Protein AF-0000000076605627 (afdb_homodimer)

pLDDT: mean 83.3, std 18.69, range [32.91, 98.44]

Radius of gyration: 25.14 Å; Cα contacts (8 Å, |Δi|>4): 913; chains: 2; bounding box: 64×60×87 Å

Sequence (378 aa):
MKLLKFFILIFIVVTGCGTDIETISIEREGVLSFRVEGQSETWRSRDMMFYPGQSVVVEFDDETLPSVLFRRYYLVFEGKSPDGMEFELSISLDVKDTDDLRHRYTSSYHPNRGGLHDVSLIVIEKGNPNRYYMAGLCESAREDAFFEIDRQKADEQIIAGGFRAELCFIHDTDSLFSIYDAEFKDIEYMKLLKFFILIFIVVTGCGTDIETISIEREGVLSFRVEGQSETWRSRDMMFYPGQSVVVEFDDETLPSVLFRRYYLVFEGKSPDGMEFELSISLDVKDTDDLRHRYTSSYHPNRGGLHDVSLIVIEKGNPNRYYMAGLCESAREDAFFEIDRQKADEQIIAGGFRAELCFIHDTDSLFSIYDAEFKDIEY

Secondary structure (DSSP, 8-state):
-HHHHHHHHHHHHHTT------------EEEEEEEETT--SPEEEEEEEEEEEEEEEEE-S-SS-SEEEEEEEEEEEEEE-TTS-EEEEEEEEEES-TT---SEEESS-BTTTEEEEEEEEEEEPTT-TT-EEEEEE-GGGGGG-EEEEEEEETTTTEEEEEEEEEEEESS-TT-EEEEEEEEEEEE--/-HHHHHHHHHHHHHTT------------EEEEEEEETT--SPEEEEEEEEEEEEEEEEE-S-SS-SEEEEEEEEEEEEEE-TTS-EEEEEEEEEES-TT---SEEESS-BTTTEEEEEEEEEEEPTT-TT-EEEEEE-GGGGGG-EEEEEEEETTTTEEEEEEEEEEEESS-TT-EEEEEEEEEEEE--

Foldseek 3Di:
DVVVVVVVVVVVVVVPPPVPPPPPDPFWFKKKWWDWPPDDDIWIFGHKDKDKDDKDWDADPDPVDGIAIWIKMKIWTWGADPVGWIKIKMWIWTARDPLDQAAKAACPADRHGTHTDWIKMWTADDPHRPDIWIKIADPVCRRVWIWGWHDADNVQRKTKTAIWGKIATPVHRVDIITIDPMIMTGDDD/DVVVVVVVVVVVVVVPPPVPPPPPDPQWFKKKWWDWPPDDDIWIFGHKDKDWDDKDWDADPDPVDGIAIWIKMKIWTWGADPVGWIKIKMWIWTARDPLDQAAKAAPDADRHGTHTDWIKMWTADDPHRVDIWIKIADPVCRRVWIWGWHDADNVPRKTKTAIWGKIATPVHRVDIITIDPMIMTGDDD

Organism: NCBI:txid889453

Structure (mmCIF, N/CA/C/O backbone):
data_AF-0000000076605627-model_v1
#
loop_
_entity.id
_entity.type
_entity.pdbx_description
1 polymer 'NigD-like protein'
#
loop_
_atom_site.group_PDB
_atom_site.id
_atom_site.type_symbol
_atom_site.label_atom_id
_atom_site.label_alt_id
_atom_site.label_comp_id
_atom_site.label_asym_id
_atom_site.label_entity_id
_atom_site.label_seq_id
_atom_site.pdbx_PDB_ins_code
_atom_site.Cartn_x
_atom_site.Cartn_y
_atom_site.Cartn_z
_atom_site.occupancy
_atom_site.B_iso_or_equiv
_atom_site.auth_seq_id
_atom_site.auth_comp_id
_atom_site.auth_asym_id
_atom_site.auth_atom_id
_atom_site.pdbx_PDB_model_num
ATOM 1 N N . MET A 1 1 ? -9.258 19.922 -64.562 1 46.47 1 MET A N 1
ATOM 2 C CA . MET A 1 1 ? -8.977 20.734 -63.375 1 46.47 1 MET A CA 1
ATOM 3 C C . MET A 1 1 ? -9.93 20.406 -62.25 1 46.47 1 MET A C 1
ATOM 5 O O . MET A 1 1 ? -9.664 20.75 -61.094 1 46.47 1 MET A O 1
ATOM 9 N N . LYS A 1 2 ? -11.156 19.781 -62.656 1 55.03 2 LYS A N 1
ATOM 10 C CA . LYS A 1 2 ? -12.172 19.453 -61.656 1 55.03 2 LYS A CA 1
ATOM 11 C C . LYS A 1 2 ? -11.844 18.141 -60.938 1 55.03 2 LYS A C 1
ATOM 13 O O . LYS A 1 2 ? -12.172 17.969 -59.781 1 55.03 2 LYS A O 1
ATOM 18 N N . LEU A 1 3 ? -11.25 17.234 -61.688 1 55.91 3 LEU A N 1
ATOM 19 C CA . LEU A 1 3 ? -10.93 15.945 -61.094 1 55.91 3 LEU A CA 1
ATOM 20 C C . LEU A 1 3 ? -9.82 16.094 -60.031 1 55.91 3 LEU A C 1
ATOM 22 O O . LEU A 1 3 ? -9.836 15.406 -59 1 55.91 3 LEU A O 1
ATOM 26 N N . LEU A 1 4 ? -8.938 17.062 -60.25 1 57.72 4 LEU A N 1
ATOM 27 C CA . LEU A 1 4 ? -7.793 17.266 -59.375 1 57.72 4 LEU A CA 1
ATOM 28 C C . LEU A 1 4 ? -8.234 17.844 -58.031 1 57.72 4 LEU A C 1
ATOM 30 O O . LEU A 1 4 ? -7.684 17.5 -56.969 1 57.72 4 LEU A O 1
ATOM 34 N N . LYS A 1 5 ? -9.3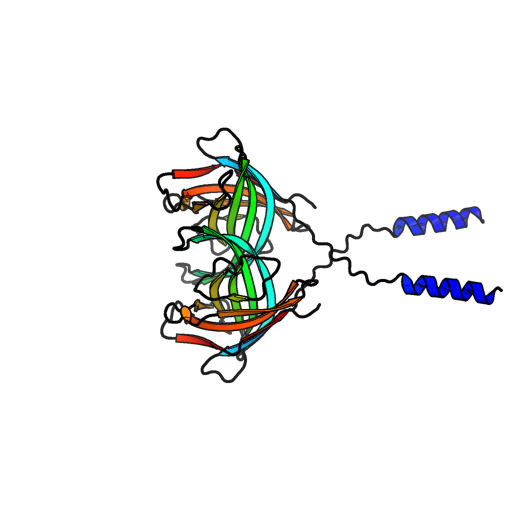36 18.516 -58 1 54.47 5 LYS A N 1
ATOM 35 C CA . LYS A 1 5 ? -9.805 19.125 -56.75 1 54.47 5 LYS A CA 1
ATOM 36 C C . LYS A 1 5 ? -10.484 18.094 -55.844 1 54.47 5 LYS A C 1
ATOM 38 O O . LYS A 1 5 ? -10.484 18.219 -54.625 1 54.47 5 LYS A O 1
ATOM 43 N N . PHE A 1 6 ? -11.016 17.047 -56.562 1 52.06 6 PHE A N 1
ATOM 44 C CA . PHE A 1 6 ? -11.648 16 -55.75 1 52.06 6 PHE A CA 1
ATOM 45 C C . PHE A 1 6 ? -10.602 15.125 -55.094 1 52.06 6 PHE A C 1
ATOM 47 O O . PHE A 1 6 ? -10.82 14.633 -53.969 1 52.06 6 PHE A O 1
ATOM 54 N N . PHE A 1 7 ? -9.383 15.047 -55.75 1 54.72 7 PHE A N 1
ATOM 55 C CA . PHE A 1 7 ? -8.352 14.211 -55.125 1 54.72 7 PHE A CA 1
ATOM 56 C C . PHE A 1 7 ? -7.75 14.891 -53.906 1 54.72 7 PHE A C 1
ATOM 58 O O . PHE A 1 7 ? -7.379 14.219 -52.938 1 54.72 7 PHE A O 1
ATOM 65 N N . ILE A 1 8 ? -7.766 16.203 -53.938 1 52.84 8 ILE A N 1
ATOM 66 C CA . ILE A 1 8 ? -7.199 16.938 -52.781 1 52.84 8 ILE A CA 1
ATOM 67 C C . ILE A 1 8 ? -8.141 16.828 -51.594 1 52.84 8 ILE A C 1
ATOM 69 O O . ILE A 1 8 ? -7.688 16.672 -50.438 1 52.84 8 ILE A O 1
ATOM 73 N N . LEU A 1 9 ? -9.453 16.609 -51.812 1 49.12 9 LEU A N 1
ATOM 74 C CA . LEU A 1 9 ? -10.406 16.547 -50.719 1 49.12 9 LEU A CA 1
ATOM 75 C C . LEU A 1 9 ? -10.375 15.172 -50.062 1 49.12 9 LEU A C 1
ATOM 77 O O . LEU A 1 9 ? -10.484 15.062 -48.844 1 49.12 9 LEU A O 1
ATOM 81 N N . ILE A 1 10 ? -10.102 14.07 -50.844 1 48.09 10 ILE A N 1
ATOM 82 C CA . ILE A 1 10 ? -10.016 12.734 -50.25 1 48.09 10 ILE A CA 1
ATOM 83 C C . ILE A 1 10 ? -8.75 12.625 -49.406 1 48.09 10 ILE A C 1
ATOM 85 O O . ILE A 1 10 ? -8.766 12 -48.344 1 48.09 10 ILE A O 1
ATOM 89 N N . PHE A 1 11 ? -7.664 13.367 -49.75 1 48.22 11 PHE A N 1
ATOM 90 C CA . PHE A 1 11 ? -6.43 13.281 -49 1 48.22 11 PHE A CA 1
ATOM 91 C C . PHE A 1 11 ? -6.582 13.992 -47.656 1 48.22 11 PHE A C 1
ATOM 93 O O . PHE A 1 11 ? -5.898 13.648 -46.688 1 48.22 11 PHE A O 1
ATOM 100 N N . ILE A 1 12 ? -7.445 14.969 -47.562 1 44.91 12 ILE A N 1
ATOM 101 C CA . ILE A 1 12 ? -7.559 15.656 -46.281 1 44.91 12 ILE A CA 1
ATOM 102 C C . ILE A 1 12 ? -8.328 14.789 -45.281 1 44.91 12 ILE A C 1
ATOM 104 O O . ILE A 1 12 ? -8.031 14.797 -44.094 1 44.91 12 ILE A O 1
ATOM 108 N N . VAL A 1 13 ? -9.266 13.859 -45.781 1 43.62 13 VAL A N 1
ATOM 109 C CA . VAL A 1 13 ? -10.078 13.117 -44.812 1 43.62 13 VAL A CA 1
ATOM 110 C C . VAL A 1 13 ? -9.234 12.039 -44.125 1 43.62 13 VAL A C 1
ATOM 112 O O . VAL A 1 13 ? -9.414 11.75 -42.938 1 43.62 13 VAL A O 1
ATOM 115 N N . VAL A 1 14 ? -8.25 11.445 -44.906 1 42.72 14 VAL A N 1
ATOM 116 C CA . VAL A 1 14 ? -7.555 10.297 -44.344 1 42.72 14 VAL A CA 1
ATOM 117 C C . VAL A 1 14 ? -6.547 10.766 -43.281 1 42.72 14 VAL A C 1
ATOM 119 O O . VAL A 1 14 ? -6.191 10.023 -42.375 1 42.72 14 VAL A O 1
ATOM 122 N N . THR A 1 15 ? -6.078 12.016 -43.406 1 41.56 15 THR A N 1
ATOM 123 C CA . THR A 1 15 ? -5.035 12.391 -42.438 1 41.56 15 THR A CA 1
ATOM 124 C C . THR A 1 15 ? -5.645 12.781 -41.094 1 41.56 15 THR A C 1
ATOM 126 O O . THR A 1 15 ? -4.918 13.031 -40.156 1 41.56 15 THR A O 1
ATOM 129 N N . GLY A 1 16 ? -7.023 12.906 -41.094 1 39.81 16 GLY A N 1
ATOM 130 C CA . GLY A 1 16 ? -7.52 13.492 -39.875 1 39.81 16 GLY A CA 1
ATOM 131 C C . GLY A 1 16 ? -7.777 12.461 -38.781 1 39.81 16 GLY A C 1
ATOM 132 O O . GLY A 1 16 ? -8.141 12.82 -37.656 1 39.81 16 GLY A O 1
ATOM 133 N N . CYS A 1 17 ? -8.039 11.219 -39.219 1 37.28 17 CYS A N 1
ATOM 134 C CA . CYS A 1 17 ? -8.344 10.336 -38.094 1 37.28 17 CYS A CA 1
ATOM 135 C C . CYS A 1 17 ? -7.07 9.867 -37.406 1 37.28 17 CYS A C 1
ATOM 137 O O . CYS A 1 17 ? -6.496 8.844 -37.781 1 37.28 17 CYS A O 1
ATOM 139 N N . GLY A 1 18 ? -6.133 10.789 -37.281 1 35.44 18 GLY A N 1
ATOM 140 C CA . GLY A 1 18 ? -5.141 10.375 -36.312 1 35.44 18 GLY A CA 1
ATOM 141 C C . GLY A 1 18 ? -5.754 9.812 -35.031 1 35.44 18 GLY A C 1
ATOM 142 O O . GLY A 1 18 ? -6.703 10.391 -34.5 1 35.44 18 GLY A O 1
ATOM 143 N N . THR A 1 19 ? -5.883 8.469 -34.969 1 39.12 19 THR A N 1
ATOM 144 C CA . THR A 1 19 ? -6.215 7.809 -33.719 1 39.12 19 THR A CA 1
ATOM 145 C C . THR A 1 19 ? -5.375 8.375 -32.562 1 39.12 19 THR A C 1
ATOM 147 O O . THR A 1 19 ? -4.297 7.859 -32.281 1 39.12 19 THR A O 1
ATOM 150 N N . ASP A 1 20 ? -5.254 9.734 -32.562 1 34.12 20 ASP A N 1
ATOM 151 C CA . ASP A 1 20 ? -4.645 10.188 -31.312 1 34.12 20 ASP A CA 1
ATOM 152 C C . ASP A 1 20 ? -5.418 9.664 -30.109 1 34.12 20 ASP A C 1
ATOM 154 O O . ASP A 1 20 ? -6.574 10.031 -29.891 1 34.12 20 ASP A O 1
ATOM 158 N N . ILE A 1 21 ? -5.168 8.477 -29.719 1 33.59 21 ILE A N 1
ATOM 159 C CA . ILE A 1 21 ? -5.562 8 -28.391 1 33.59 21 ILE A CA 1
ATOM 160 C C . ILE A 1 21 ? -5.172 9.031 -27.344 1 33.59 21 ILE A C 1
ATOM 162 O O . ILE A 1 21 ? -3.984 9.211 -27.047 1 33.59 21 ILE A O 1
ATOM 166 N N . GLU A 1 22 ? -5.941 10.141 -27.25 1 32.91 22 GLU A N 1
ATOM 167 C CA . GLU A 1 22 ? -5.793 11.062 -26.125 1 32.91 22 GLU A CA 1
ATOM 168 C C . GLU A 1 22 ? -5.953 10.344 -24.797 1 32.91 22 GLU A C 1
ATOM 170 O O . GLU A 1 22 ? -6.992 9.742 -24.531 1 32.91 22 GLU A O 1
ATOM 175 N N . THR A 1 23 ? -4.82 10.008 -24.141 1 34.47 23 THR A N 1
ATOM 176 C CA . THR A 1 23 ? -4.789 9.5 -22.766 1 34.47 23 THR A CA 1
ATOM 177 C C . THR A 1 23 ? -5.137 10.609 -21.781 1 34.47 23 THR A C 1
ATOM 179 O O . THR A 1 23 ? -4.43 11.617 -21.688 1 34.47 23 THR A O 1
ATOM 182 N N . ILE A 1 24 ? -6.422 10.906 -21.422 1 33.06 24 ILE A N 1
ATOM 183 C CA . ILE A 1 24 ? -6.805 11.844 -20.375 1 33.06 24 ILE A CA 1
ATOM 184 C C . ILE A 1 24 ? -6.5 11.25 -19 1 33.06 24 ILE A C 1
ATOM 186 O O . ILE A 1 24 ? -7.051 10.203 -18.641 1 33.06 24 ILE A O 1
ATOM 190 N N . SER A 1 25 ? -5.359 11.594 -18.453 1 38.44 25 SER A N 1
ATOM 191 C CA . SER A 1 25 ? -5.062 11.266 -17.062 1 38.44 25 SER A CA 1
ATOM 192 C C . SER A 1 25 ? -5.883 12.125 -16.109 1 38.44 25 SER A C 1
ATOM 194 O O . SER A 1 25 ? -5.941 13.344 -16.25 1 38.44 25 SER A O 1
ATOM 196 N N . ILE A 1 26 ? -6.977 11.625 -15.586 1 38.69 26 ILE A N 1
ATOM 197 C CA . ILE A 1 26 ? -7.73 12.328 -14.555 1 38.69 26 ILE A CA 1
ATOM 198 C C . ILE A 1 26 ? -6.883 12.445 -13.289 1 38.69 26 ILE A C 1
ATOM 200 O O . ILE A 1 26 ? -6.457 11.438 -12.719 1 38.69 26 ILE A O 1
ATOM 204 N N . GLU A 1 27 ? -6.355 13.68 -13.227 1 50.12 27 GLU A N 1
ATOM 205 C CA . GLU A 1 27 ? -5.68 13.969 -11.961 1 50.12 27 GLU A CA 1
ATOM 206 C C . GLU A 1 27 ? -6.68 14.375 -10.883 1 50.12 27 GLU A C 1
ATOM 208 O O . GLU A 1 27 ? -7.477 15.297 -11.078 1 50.12 27 GLU A O 1
ATOM 213 N N . ARG A 1 28 ? -6.977 13.477 -9.945 1 53.69 28 ARG A N 1
ATOM 214 C CA . ARG A 1 28 ? -7.746 13.82 -8.75 1 53.69 28 ARG A CA 1
ATOM 215 C C . ARG A 1 28 ? -7.062 14.93 -7.961 1 53.69 28 ARG A C 1
ATOM 217 O O . ARG A 1 28 ? -5.848 14.891 -7.75 1 53.69 28 ARG A O 1
ATOM 224 N N . GLU A 1 29 ? -7.836 16.078 -7.867 1 65.25 29 GLU A N 1
ATOM 225 C CA . GLU A 1 29 ? -7.352 17.109 -6.957 1 65.25 29 GLU A CA 1
ATOM 226 C C . GLU A 1 29 ? -8.078 17.047 -5.617 1 65.25 29 GLU A C 1
ATOM 228 O O . GLU A 1 29 ? -9.305 16.938 -5.57 1 65.25 29 GLU A O 1
ATOM 233 N N . GLY A 1 30 ? -7.355 16.609 -4.559 1 70.88 30 GLY A N 1
ATOM 234 C CA . GLY A 1 30 ? -7.891 16.578 -3.207 1 70.88 30 GLY A CA 1
ATOM 235 C C . GLY A 1 30 ? -7.242 17.594 -2.283 1 70.88 30 GLY A C 1
ATOM 236 O O . GLY A 1 30 ? -6.082 17.953 -2.473 1 70.88 30 GLY A O 1
ATOM 237 N N . VAL A 1 31 ? -8.203 18.156 -1.455 1 85 31 VAL A N 1
ATOM 238 C CA . VAL A 1 31 ? -7.684 19.078 -0.45 1 85 31 VAL A CA 1
ATOM 239 C C . VAL A 1 31 ? -7.809 18.453 0.938 1 85 31 VAL A C 1
ATOM 241 O O . VAL A 1 31 ? -8.781 17.75 1.225 1 85 31 VAL A O 1
ATOM 244 N N . LEU A 1 32 ? -6.828 18.609 1.659 1 94.94 32 LEU A N 1
ATOM 245 C CA . LEU A 1 32 ? -6.789 18.234 3.068 1 94.94 32 LEU A CA 1
ATOM 246 C C . LEU A 1 32 ? -6.391 19.422 3.934 1 94.94 32 LEU A C 1
ATOM 248 O O . LEU A 1 32 ? -5.477 20.172 3.58 1 94.94 32 LEU A O 1
ATOM 252 N N . SER A 1 33 ? -7.137 19.656 5.004 1 95.44 33 SER A N 1
ATOM 253 C CA . SER A 1 33 ? -6.727 20.578 6.055 1 95.44 33 SER A CA 1
ATOM 254 C C . SER A 1 33 ? -6.809 19.922 7.43 1 95.44 33 SER A C 1
ATOM 256 O O . SER A 1 33 ? -7.754 19.188 7.715 1 95.44 33 SER A O 1
ATOM 258 N N . PHE A 1 34 ? -5.789 20.266 8.203 1 97.38 34 PHE A N 1
ATOM 259 C CA . PHE A 1 34 ? -5.848 19.75 9.57 1 97.38 34 PHE A CA 1
ATOM 260 C C . PHE A 1 34 ? -5.055 20.641 10.516 1 97.38 34 PHE A C 1
ATOM 262 O O . PHE A 1 34 ? -4.246 21.469 10.078 1 97.38 34 PHE A O 1
ATOM 269 N N . ARG A 1 35 ? -5.348 20.484 11.781 1 96.75 35 ARG A N 1
ATOM 270 C CA . ARG A 1 35 ? -4.633 21.172 12.852 1 96.75 35 ARG A CA 1
ATOM 271 C C . ARG A 1 35 ? -3.75 20.203 13.633 1 96.75 35 ARG A C 1
ATOM 273 O O . ARG A 1 35 ? -4.012 19 13.664 1 96.75 35 ARG A O 1
ATOM 280 N N . VAL A 1 36 ? -2.719 20.766 14.172 1 96.56 36 VAL A N 1
ATOM 281 C CA . VAL A 1 36 ? -1.797 20.016 15.023 1 96.56 36 VAL A CA 1
ATOM 282 C C . VAL A 1 36 ? -1.778 20.625 16.422 1 96.56 36 VAL A C 1
ATOM 284 O O . VAL A 1 36 ? -1.708 21.844 16.578 1 96.56 36 VAL A O 1
ATOM 287 N N . GLU A 1 37 ? -1.833 19.766 17.375 1 95 37 GLU A N 1
ATOM 288 C CA . GLU A 1 37 ? -1.836 20.25 18.75 1 95 37 GLU A CA 1
ATOM 289 C C . GLU A 1 37 ? -0.588 21.078 19.047 1 95 37 GLU A C 1
ATOM 291 O O . GLU A 1 37 ? 0.526 20.672 18.719 1 95 37 GLU A O 1
ATOM 296 N N . GLY A 1 38 ? -0.816 22.188 19.688 1 91.5 38 GLY A N 1
ATOM 297 C CA . GLY A 1 38 ? 0.294 23.062 20.047 1 91.5 38 GLY A CA 1
ATOM 298 C C . GLY A 1 38 ? 0.674 24.031 18.938 1 91.5 38 GLY A C 1
ATOM 299 O O . GLY A 1 38 ? 1.571 24.859 19.125 1 91.5 38 GLY A O 1
ATOM 300 N N . GLN A 1 39 ? -0.007 23.906 17.812 1 91.81 39 GLN A N 1
ATOM 301 C CA . GLN A 1 39 ? 0.273 24.812 16.703 1 91.81 39 GLN A CA 1
ATOM 302 C C . GLN A 1 39 ? -0.953 25.641 16.359 1 91.81 39 GLN A C 1
ATOM 304 O O . GLN A 1 39 ? -2.082 25.156 16.406 1 91.81 39 GLN A O 1
ATOM 309 N N . SER A 1 40 ? -0.717 26.844 15.945 1 90.38 40 SER A N 1
ATOM 310 C CA . SER A 1 40 ? -1.822 27.75 15.68 1 90.38 40 SER A CA 1
ATOM 311 C C . SER A 1 40 ? -2.221 27.734 14.203 1 90.38 40 SER A C 1
ATOM 313 O O . SER A 1 40 ? -3.355 28.062 13.859 1 90.38 40 SER A O 1
ATOM 315 N N . GLU A 1 41 ? -1.346 27.344 13.391 1 92.44 41 GLU A N 1
ATOM 316 C CA . GLU A 1 41 ? -1.615 27.406 11.953 1 92.44 41 GLU A CA 1
ATOM 317 C C . GLU A 1 41 ? -2.074 26.047 11.422 1 92.44 41 GLU A C 1
ATOM 319 O O . GLU A 1 41 ? -1.779 25.016 12.023 1 92.44 41 GLU A O 1
ATOM 324 N N . THR A 1 42 ? -2.736 26.156 10.336 1 94.56 42 THR A N 1
ATOM 325 C CA . THR A 1 42 ? -3.348 24.969 9.727 1 94.56 42 THR A CA 1
ATOM 326 C C . THR A 1 42 ? -2.424 24.375 8.672 1 94.56 42 THR A C 1
ATOM 328 O O . THR A 1 42 ? -1.826 25.094 7.871 1 94.56 42 THR A O 1
ATOM 331 N N . TRP A 1 43 ? -2.342 23.078 8.734 1 96.25 43 TRP A N 1
ATOM 332 C CA . TRP A 1 43 ? -1.654 22.328 7.688 1 96.25 43 TRP A CA 1
ATOM 333 C C . TRP A 1 43 ? -2.588 22.047 6.512 1 96.25 43 TRP A C 1
ATOM 335 O O . TRP A 1 43 ? -3.789 21.844 6.703 1 96.25 43 TRP A O 1
ATOM 345 N N . ARG A 1 44 ? -1.944 22.062 5.281 1 93.44 44 ARG A N 1
ATOM 346 C CA . ARG A 1 44 ? -2.791 21.906 4.105 1 93.44 44 ARG A CA 1
ATOM 347 C C . ARG A 1 44 ? -2.094 21.062 3.041 1 93.44 44 ARG A C 1
ATOM 349 O O . ARG A 1 44 ? -0.873 21.141 2.887 1 93.44 44 ARG A O 1
ATOM 356 N N . SER A 1 45 ? -2.926 20.281 2.414 1 92.81 45 SER A N 1
ATOM 357 C CA . SER A 1 45 ? -2.531 19.594 1.192 1 92.81 45 SER A CA 1
ATOM 358 C C . SER A 1 45 ? -3.463 19.938 0.035 1 92.81 45 SER A C 1
ATOM 360 O O . SER A 1 45 ? -4.66 20.141 0.238 1 92.81 45 SER A O 1
ATOM 362 N N . ARG A 1 46 ? -2.859 19.984 -1.191 1 82.75 46 ARG A N 1
ATOM 363 C CA . ARG A 1 46 ? -3.693 20.25 -2.359 1 82.75 46 ARG A CA 1
ATOM 364 C C . ARG A 1 46 ? -3.67 19.078 -3.328 1 82.75 46 ARG A C 1
ATOM 366 O O . ARG A 1 46 ? -4.105 19.203 -4.477 1 82.75 46 ARG A O 1
ATOM 373 N N . ASP A 1 47 ? -3.125 18.094 -2.918 1 83.88 47 ASP A N 1
ATOM 374 C CA . ASP A 1 47 ? -3.068 16.891 -3.736 1 83.88 47 ASP A CA 1
ATOM 375 C C . ASP A 1 47 ? -3.414 15.648 -2.91 1 83.88 47 ASP A C 1
ATOM 377 O O . ASP A 1 47 ? -3.061 15.562 -1.732 1 83.88 47 ASP A O 1
ATOM 381 N N . MET A 1 48 ? -4.172 14.805 -3.553 1 86.94 48 MET A N 1
ATOM 382 C CA . MET A 1 48 ? -4.543 13.547 -2.928 1 86.94 48 MET A CA 1
ATOM 383 C C . MET A 1 48 ? -4.508 12.406 -3.939 1 86.94 48 MET A C 1
ATOM 385 O O . MET A 1 48 ? -5.027 12.539 -5.051 1 86.94 48 MET A O 1
ATOM 389 N N . MET A 1 49 ? -3.873 11.406 -3.527 1 84.81 49 MET A N 1
ATOM 390 C CA . MET A 1 49 ? -3.963 10.141 -4.254 1 84.81 49 MET A CA 1
ATOM 391 C C . MET A 1 49 ? -4.773 9.117 -3.469 1 84.81 49 MET A C 1
ATOM 393 O O . MET A 1 49 ? -4.602 8.984 -2.256 1 84.81 49 MET A O 1
ATOM 397 N N . PHE A 1 50 ? -5.711 8.508 -4.141 1 85.94 50 PHE A N 1
ATOM 398 C CA . PHE A 1 50 ? -6.539 7.457 -3.559 1 85.94 50 PHE A CA 1
ATOM 399 C C . PHE A 1 50 ? -6.562 6.223 -4.453 1 85.94 50 PHE A C 1
ATOM 401 O O . PHE A 1 50 ? -7.086 6.27 -5.57 1 85.94 50 PHE A O 1
ATOM 408 N N . TYR A 1 51 ? -6.055 5.105 -3.963 1 83.12 51 TYR A N 1
ATOM 409 C CA . TYR A 1 51 ? -5.941 3.947 -4.84 1 83.12 51 TYR A CA 1
ATOM 410 C C . TYR A 1 51 ? -6.066 2.65 -4.047 1 83.12 51 TYR A C 1
ATOM 412 O O . TYR A 1 51 ? -5.703 2.598 -2.871 1 83.12 51 TYR A O 1
ATOM 420 N N . PRO A 1 52 ? -6.574 1.673 -4.715 1 87.38 52 PRO A N 1
ATOM 421 C CA . PRO A 1 52 ? -6.641 0.352 -4.086 1 87.38 52 PRO A CA 1
ATOM 422 C C . PRO A 1 52 ? -5.281 -0.347 -4.039 1 87.38 52 PRO A C 1
ATOM 424 O O . PRO A 1 52 ? -4.422 -0.09 -4.887 1 87.38 52 PRO A O 1
ATOM 427 N N . GLY A 1 53 ? -5.148 -1.192 -3.037 1 89 53 GLY A N 1
ATOM 428 C CA . GLY A 1 53 ? -3.982 -2.047 -2.887 1 89 53 GLY A CA 1
ATOM 429 C C . GLY A 1 53 ? -4.328 -3.521 -2.811 1 89 53 GLY A C 1
ATOM 430 O O . GLY A 1 53 ? -5.234 -3.988 -3.504 1 89 53 GLY A O 1
ATOM 431 N N . GLN A 1 54 ? -3.584 -4.148 -2.059 1 91.44 54 GLN A N 1
ATOM 432 C CA . GLN A 1 54 ? -3.719 -5.598 -1.925 1 91.44 54 GLN A CA 1
ATOM 433 C C . GLN A 1 54 ? -4.91 -5.961 -1.046 1 91.44 54 GLN A C 1
ATOM 435 O O . GLN A 1 54 ? -5.402 -5.125 -0.279 1 91.44 54 GLN A O 1
ATOM 440 N N . SER A 1 55 ? -5.305 -7.156 -1.199 1 94.25 55 SER A N 1
ATOM 441 C CA . SER A 1 55 ? -6.262 -7.703 -0.242 1 94.25 55 SER A CA 1
ATOM 442 C C . SER A 1 55 ? -5.586 -8.023 1.09 1 94.25 55 SER A C 1
ATOM 444 O O . SER A 1 55 ? -4.379 -8.25 1.141 1 94.25 55 SER A O 1
ATOM 446 N N . VAL A 1 56 ? -6.371 -7.984 2.068 1 95.88 56 VAL A N 1
ATOM 447 C CA . VAL A 1 56 ? -5.914 -8.305 3.418 1 95.88 56 VAL A CA 1
ATOM 448 C C . VAL A 1 56 ? -6.941 -9.203 4.109 1 95.88 56 VAL A C 1
ATOM 450 O O . VAL A 1 56 ? -8.148 -8.977 3.996 1 95.88 56 VAL A O 1
ATOM 453 N N . VAL A 1 57 ? -6.434 -10.188 4.777 1 95.31 57 VAL A N 1
ATOM 454 C CA . VAL A 1 57 ? -7.293 -11.062 5.574 1 95.31 57 VAL A CA 1
ATOM 455 C C . VAL A 1 57 ? -7.156 -10.711 7.055 1 95.31 57 VAL A C 1
ATOM 457 O O . VAL A 1 57 ? -6.047 -10.648 7.582 1 95.31 57 VAL A O 1
ATOM 460 N N . VAL A 1 58 ? -8.242 -10.469 7.652 1 94.5 58 VAL A N 1
ATOM 461 C CA . VAL A 1 58 ? -8.266 -10.227 9.094 1 94.5 58 VAL A CA 1
ATOM 462 C C . VAL A 1 58 ? -9.07 -11.328 9.789 1 94.5 58 VAL A C 1
ATOM 464 O O . VAL A 1 58 ? -10.148 -11.695 9.336 1 94.5 58 VAL A O 1
ATOM 467 N N . GLU A 1 59 ? -8.461 -11.797 10.828 1 90.25 59 GLU A N 1
ATOM 468 C CA . GLU A 1 59 ? -9.125 -12.836 11.617 1 90.25 59 GLU A CA 1
ATOM 469 C C . GLU A 1 59 ? -9.883 -12.234 12.797 1 90.25 59 GLU A C 1
ATOM 471 O O . GLU A 1 59 ? -9.406 -11.297 13.438 1 90.25 59 GLU A O 1
ATOM 476 N N . PHE A 1 60 ? -11.016 -12.82 12.977 1 89.81 60 PHE A N 1
ATOM 477 C CA . PHE A 1 60 ? -11.875 -12.367 14.062 1 89.81 60 PHE A CA 1
ATOM 478 C C . PHE A 1 60 ? -12.164 -13.508 15.031 1 89.81 60 PHE A C 1
ATOM 480 O O . PHE A 1 60 ? -12.016 -14.68 14.68 1 89.81 60 PHE A O 1
ATOM 487 N N . ASP A 1 61 ? -12.406 -13.164 16.312 1 81.56 61 ASP A N 1
ATOM 488 C CA . ASP A 1 61 ? -12.781 -14.156 17.328 1 81.56 61 ASP A CA 1
ATOM 489 C C . ASP A 1 61 ? -14.227 -14.609 17.141 1 81.56 61 ASP A C 1
ATOM 491 O O . ASP A 1 61 ? -15.078 -14.359 18 1 81.56 61 ASP A O 1
ATOM 495 N N . ASP A 1 62 ? -14.664 -14.719 16 1 68.62 62 ASP A N 1
ATOM 496 C CA . ASP A 1 62 ? -16.016 -15.148 15.688 1 68.62 62 ASP A CA 1
ATOM 497 C C . ASP A 1 62 ? -16.031 -16.531 15.047 1 68.62 62 ASP A C 1
ATOM 499 O O . ASP A 1 62 ? -15.336 -16.766 14.055 1 68.62 62 ASP A O 1
ATOM 503 N N . GLU A 1 63 ? -16.641 -17.406 15.766 1 67.81 63 GLU A N 1
ATOM 504 C CA . GLU A 1 63 ? -16.688 -18.781 15.281 1 67.81 63 GLU A CA 1
ATOM 505 C C . GLU A 1 63 ? -17.297 -18.859 13.891 1 67.81 63 GLU A C 1
ATOM 507 O O . GLU A 1 63 ? -16.953 -19.734 13.094 1 67.81 63 GLU A O 1
ATOM 512 N N . THR A 1 64 ? -18.203 -17.938 13.594 1 68.75 64 THR A N 1
ATOM 513 C CA . THR A 1 64 ? -18.938 -18.016 12.328 1 68.75 64 THR A CA 1
ATOM 514 C C . THR A 1 64 ? -18.141 -17.344 11.211 1 68.75 64 THR A C 1
ATOM 516 O O . THR A 1 64 ? -18.281 -17.719 10.047 1 68.75 64 THR A O 1
ATOM 519 N N . LEU A 1 65 ? -17.453 -16.328 11.523 1 64.25 65 LEU A N 1
ATOM 520 C CA . LEU A 1 65 ? -16.641 -15.648 10.516 1 64.25 65 LEU A CA 1
ATOM 521 C C . LEU A 1 65 ? -15.188 -15.555 10.969 1 64.25 65 LEU A C 1
ATOM 523 O O . LEU A 1 65 ? -14.703 -14.461 11.289 1 64.25 65 LEU A O 1
ATOM 527 N N . PRO A 1 66 ? -14.508 -16.609 10.859 1 81.06 66 PRO A N 1
ATOM 528 C CA . PRO A 1 66 ? -13.18 -16.625 11.469 1 81.06 66 PRO A CA 1
ATOM 529 C C . PRO A 1 66 ? -12.172 -15.75 10.711 1 81.06 66 PRO A C 1
ATOM 531 O O . PRO A 1 66 ? -11.25 -15.195 11.312 1 81.06 66 PRO A O 1
ATOM 534 N N . SER A 1 67 ? -12.438 -15.523 9.375 1 89.56 67 SER A N 1
ATOM 535 C CA . SER A 1 67 ? -11.539 -14.68 8.594 1 89.56 67 SER A CA 1
ATOM 536 C C . SER A 1 67 ? -12.305 -13.914 7.52 1 89.56 67 SER A C 1
ATOM 538 O O . SER A 1 67 ? -13.219 -14.453 6.898 1 89.56 67 SER A O 1
ATOM 540 N N . VAL A 1 68 ? -12.07 -12.633 7.414 1 93.69 68 VAL A N 1
ATOM 541 C CA . VAL A 1 68 ? -12.727 -11.781 6.426 1 93.69 68 VAL A CA 1
ATOM 542 C C . VAL A 1 68 ? -11.688 -11.141 5.512 1 93.69 68 VAL A C 1
ATOM 544 O O . VAL A 1 68 ? -10.633 -10.695 5.977 1 93.69 68 VAL A O 1
ATOM 547 N N . LEU A 1 69 ? -12.008 -11.188 4.219 1 95.75 69 LEU A N 1
ATOM 548 C CA . LEU A 1 69 ? -11.172 -10.547 3.205 1 95.75 69 LEU A CA 1
ATOM 549 C C . LEU A 1 69 ? -11.562 -9.086 3.021 1 95.75 69 LEU A C 1
ATOM 551 O O . LEU A 1 69 ? -12.734 -8.773 2.812 1 95.75 69 LEU A O 1
ATOM 555 N N . PHE A 1 70 ? -10.609 -8.203 3.121 1 96.44 70 PHE A N 1
ATOM 556 C CA . PHE A 1 70 ? -10.75 -6.777 2.859 1 96.44 70 PHE A CA 1
ATOM 557 C C . PHE A 1 70 ? -9.844 -6.344 1.714 1 96.44 70 PHE A C 1
ATOM 559 O O . PHE A 1 70 ? -8.922 -7.066 1.337 1 96.44 70 PHE A O 1
ATOM 566 N N . ARG A 1 71 ? -10.18 -5.18 1.135 1 96.12 71 ARG A N 1
ATOM 567 C CA . ARG A 1 71 ? -9.281 -4.504 0.203 1 96.12 71 ARG A CA 1
ATOM 568 C C . ARG A 1 71 ? -8.625 -3.293 0.855 1 96.12 71 ARG A C 1
ATOM 570 O O . ARG A 1 71 ? -9.312 -2.416 1.381 1 96.12 71 ARG A O 1
ATOM 577 N N . ARG A 1 72 ? -7.336 -3.297 0.819 1 95.5 72 ARG A N 1
ATOM 578 C CA . ARG A 1 72 ? -6.641 -2.135 1.367 1 95.5 72 ARG A CA 1
ATOM 579 C C . ARG A 1 72 ? -6.676 -0.966 0.389 1 95.5 72 ARG A C 1
ATOM 581 O O . ARG A 1 72 ? -6.434 -1.143 -0.807 1 95.5 72 ARG A O 1
ATOM 588 N N . TYR A 1 73 ? -6.988 0.19 0.858 1 94.31 73 TYR A N 1
ATOM 589 C CA . TYR A 1 73 ? -6.898 1.448 0.126 1 94.31 73 TYR A CA 1
ATOM 590 C C . TYR A 1 73 ? -5.863 2.373 0.758 1 94.31 73 TYR A C 1
ATOM 592 O O . TYR A 1 73 ? -5.699 2.389 1.979 1 94.31 73 TYR A O 1
ATOM 600 N N . TYR A 1 74 ? -5.277 3.115 -0.076 1 91.75 74 TYR A N 1
ATOM 601 C CA . TYR A 1 74 ? -4.289 4.094 0.355 1 91.75 74 TYR A CA 1
ATOM 602 C C . TYR A 1 74 ? -4.719 5.508 -0.022 1 91.75 74 TYR A C 1
ATOM 604 O O . TYR A 1 74 ? -5.09 5.766 -1.17 1 91.75 74 TYR A O 1
ATOM 612 N N . LEU A 1 75 ? -4.645 6.336 0.934 1 93.44 75 LEU A N 1
ATOM 613 C CA . LEU A 1 75 ? -4.801 7.773 0.735 1 93.44 75 LEU A CA 1
ATOM 614 C C . LEU A 1 75 ? -3.504 8.508 1.061 1 93.44 75 LEU A C 1
ATOM 616 O O . LEU A 1 75 ? -2.984 8.398 2.174 1 93.44 75 LEU A O 1
ATOM 620 N N . VAL A 1 76 ? -3.043 9.227 0.07 1 93.38 76 VAL A N 1
ATOM 621 C CA . VAL A 1 76 ? -1.787 9.945 0.247 1 93.38 76 VAL A CA 1
ATOM 622 C C . VAL A 1 76 ? -1.998 11.43 -0.038 1 93.38 76 VAL A C 1
ATOM 624 O O . VAL A 1 76 ? -2.482 11.797 -1.11 1 93.38 76 VAL A O 1
ATOM 627 N N . PHE A 1 77 ? -1.611 12.203 0.932 1 94.06 77 PHE A N 1
ATOM 628 C CA . PHE A 1 77 ? -1.685 13.656 0.816 1 94.06 77 PHE A CA 1
ATOM 629 C C . PHE A 1 77 ? -0.289 14.266 0.798 1 94.06 77 PHE A C 1
ATOM 631 O O . PHE A 1 77 ? 0.535 13.969 1.666 1 94.06 77 PHE A O 1
ATOM 638 N N . GLU A 1 78 ? -0.102 15.102 -0.155 1 93.06 78 GLU A N 1
ATOM 639 C CA . GLU A 1 78 ? 1.146 15.852 -0.233 1 93.06 78 GLU A CA 1
ATOM 640 C C . GLU A 1 78 ? 0.893 17.359 -0.104 1 93.06 78 GLU A C 1
ATOM 642 O O . GLU A 1 78 ? 0.023 17.906 -0.783 1 93.06 78 GLU A O 1
ATOM 647 N N . GLY A 1 79 ? 1.673 17.938 0.84 1 93.69 79 GLY A N 1
ATOM 648 C CA . GLY A 1 79 ? 1.46 19.359 1.068 1 93.69 79 GLY A CA 1
ATOM 649 C C . GLY A 1 79 ? 2.635 20.031 1.75 1 93.69 79 GLY A C 1
ATOM 650 O O . GLY A 1 79 ? 3.762 19.547 1.698 1 93.69 79 GLY A O 1
ATOM 651 N N . LYS A 1 80 ? 2.264 21.234 2.221 1 92.19 80 LYS A N 1
ATOM 652 C CA . LYS A 1 80 ? 3.26 22.031 2.941 1 92.19 80 LYS A CA 1
ATOM 653 C C . LYS A 1 80 ? 2.756 22.406 4.332 1 92.19 80 LYS A C 1
ATOM 655 O O . LYS A 1 80 ? 1.587 22.766 4.496 1 92.19 80 LYS A O 1
ATOM 660 N N . SER A 1 81 ? 3.686 22.25 5.223 1 92.88 81 SER A N 1
ATOM 661 C CA . SER A 1 81 ? 3.404 22.75 6.566 1 92.88 81 SER A CA 1
ATOM 662 C C . SER A 1 81 ? 3.318 24.266 6.594 1 92.88 81 SER A C 1
ATOM 664 O O . SER A 1 81 ? 3.725 24.938 5.641 1 92.88 81 SER A O 1
ATOM 666 N N . PRO A 1 82 ? 2.822 24.781 7.672 1 91.94 82 PRO A N 1
ATOM 667 C CA . PRO A 1 82 ? 2.734 26.234 7.785 1 91.94 82 PRO A CA 1
ATOM 668 C C . PRO A 1 82 ? 4.094 26.922 7.676 1 91.94 82 PRO A C 1
ATOM 670 O O . PRO A 1 82 ? 4.191 28.031 7.152 1 91.94 82 PRO A O 1
ATOM 673 N N . ASP A 1 83 ? 5.078 26.312 8.133 1 90.81 83 ASP A N 1
ATOM 674 C CA . ASP A 1 83 ? 6.41 26.906 8.109 1 90.81 83 ASP A CA 1
ATOM 675 C C . ASP A 1 83 ? 7.133 26.578 6.805 1 90.81 83 ASP A C 1
ATOM 677 O O . ASP A 1 83 ? 8.32 26.875 6.652 1 90.81 83 ASP A O 1
ATOM 681 N N . GLY A 1 84 ? 6.465 25.859 5.941 1 89.69 84 GLY A N 1
ATOM 682 C CA . GLY A 1 84 ? 6.965 25.703 4.582 1 89.69 84 GLY A CA 1
ATOM 683 C C . GLY A 1 84 ? 7.648 24.375 4.352 1 89.69 84 GLY A C 1
ATOM 684 O O . GLY A 1 84 ? 8.219 24.141 3.283 1 89.69 84 GLY A O 1
ATOM 685 N N . MET A 1 85 ? 7.609 23.516 5.297 1 93.12 85 MET A N 1
ATOM 686 C CA . MET A 1 85 ? 8.18 22.203 5.074 1 93.12 85 MET A CA 1
ATOM 687 C C . MET A 1 85 ? 7.227 21.328 4.258 1 93.12 85 MET A C 1
ATOM 689 O O . MET A 1 85 ? 6.012 21.375 4.461 1 93.12 85 MET A O 1
ATOM 693 N N . GLU A 1 86 ? 7.824 20.547 3.367 1 94 86 GLU A N 1
ATOM 694 C CA . GLU A 1 86 ? 7.02 19.578 2.627 1 94 86 GLU A CA 1
ATOM 695 C C . GLU A 1 86 ? 6.66 18.391 3.496 1 94 86 GLU A C 1
ATOM 697 O O . GLU A 1 86 ? 7.473 17.938 4.309 1 94 86 GLU A O 1
ATOM 702 N N . PHE A 1 87 ? 5.441 17.922 3.303 1 96.44 87 PHE A N 1
ATOM 703 C CA . PHE A 1 87 ? 5.07 16.719 4.055 1 96.44 87 PHE A CA 1
ATOM 704 C C . PHE A 1 87 ? 4.23 15.789 3.195 1 96.44 87 PHE A C 1
ATOM 706 O O . PHE A 1 87 ? 3.635 16.203 2.203 1 96.44 87 PHE A O 1
ATOM 713 N N . GLU A 1 88 ? 4.262 14.57 3.525 1 96.5 88 GLU A N 1
ATOM 714 C CA . GLU A 1 88 ? 3.363 13.531 3.033 1 96.5 88 GLU A CA 1
ATOM 715 C C . GLU A 1 88 ? 2.627 12.852 4.184 1 96.5 88 GLU A C 1
ATOM 717 O O . GLU A 1 88 ? 3.254 12.336 5.109 1 96.5 88 GLU A O 1
ATOM 722 N N . LEU A 1 89 ? 1.34 12.906 4.16 1 97.88 89 LEU A N 1
ATOM 723 C CA . LEU A 1 89 ? 0.477 12.188 5.086 1 97.88 89 LEU A CA 1
ATOM 724 C C . LEU A 1 89 ? -0.197 11.008 4.395 1 97.88 89 LEU A C 1
ATOM 726 O O . LEU A 1 89 ? -0.868 11.18 3.375 1 97.88 89 LEU A O 1
ATOM 730 N N . SER A 1 90 ? -0.035 9.859 4.941 1 97.19 90 SER A N 1
ATOM 731 C CA . SER A 1 90 ? -0.58 8.648 4.328 1 97.19 90 SER A CA 1
ATOM 732 C C . SER A 1 90 ? -1.532 7.93 5.277 1 97.19 90 SER A C 1
ATOM 734 O O . SER A 1 90 ? -1.216 7.734 6.449 1 97.19 90 SER A O 1
ATOM 736 N N . ILE A 1 91 ? -2.609 7.543 4.742 1 97.19 91 ILE A N 1
ATOM 737 C CA . ILE A 1 91 ? -3.619 6.773 5.461 1 97.19 91 ILE A CA 1
ATOM 738 C C . ILE A 1 91 ? -3.914 5.477 4.715 1 97.19 91 ILE A C 1
ATOM 740 O O . ILE A 1 91 ? -4.086 5.48 3.494 1 97.19 91 ILE A O 1
ATOM 744 N N . SER A 1 92 ? -3.945 4.383 5.441 1 97.12 92 SER A N 1
ATOM 745 C CA . SER A 1 92 ? -4.355 3.117 4.84 1 97.12 92 SER A CA 1
ATOM 746 C C . SER A 1 92 ? -5.594 2.553 5.527 1 97.12 92 SER A C 1
ATOM 748 O O . SER A 1 92 ? -5.633 2.445 6.754 1 97.12 92 SER A O 1
ATOM 750 N N . LEU A 1 93 ? -6.535 2.135 4.652 1 97.69 93 LEU A N 1
ATOM 751 C CA . LEU A 1 93 ? -7.812 1.58 5.086 1 97.69 93 LEU A CA 1
ATOM 752 C C . LEU A 1 93 ? -8.016 0.178 4.52 1 97.69 93 LEU A C 1
ATOM 754 O O . LEU A 1 93 ? -7.68 -0.084 3.363 1 97.69 93 LEU A O 1
ATOM 758 N N . ASP A 1 94 ? -8.578 -0.629 5.32 1 97.88 94 ASP A N 1
ATOM 759 C CA . ASP A 1 94 ? -9.07 -1.921 4.848 1 97.88 94 ASP A CA 1
ATOM 760 C C . ASP A 1 94 ? -10.594 -1.933 4.754 1 97.88 94 ASP A C 1
ATOM 762 O O . ASP A 1 94 ? -11.281 -1.789 5.766 1 97.88 94 ASP A O 1
ATOM 766 N N . VAL A 1 95 ? -11.023 -2.158 3.523 1 97 95 VAL A N 1
ATOM 767 C CA . VAL A 1 95 ? -12.43 -1.909 3.236 1 97 95 VAL A CA 1
ATOM 768 C C . VAL A 1 95 ? -13.109 -3.207 2.799 1 97 95 VAL A C 1
ATOM 770 O O . VAL A 1 95 ? -12.57 -3.949 1.979 1 97 95 VAL A O 1
ATOM 773 N N . LYS A 1 96 ? -14.273 -3.416 3.33 1 96.12 96 LYS A N 1
ATOM 774 C CA . LYS A 1 96 ? -15.023 -4.613 2.977 1 96.12 96 LYS A CA 1
ATOM 775 C C . LYS A 1 96 ? -15.82 -4.406 1.69 1 96.12 96 LYS A C 1
ATOM 777 O O . LYS A 1 96 ? -15.711 -5.195 0.751 1 96.12 96 LYS A O 1
ATOM 782 N N . ASP A 1 97 ? -16.625 -3.395 1.623 1 93.75 97 ASP A N 1
ATOM 783 C CA . ASP A 1 97 ? -17.438 -3.051 0.458 1 93.75 97 ASP A CA 1
ATOM 784 C C . ASP A 1 97 ? -16.812 -1.883 -0.311 1 93.75 97 ASP A C 1
ATOM 786 O O . ASP A 1 97 ? -16.938 -0.728 0.104 1 93.75 97 ASP A O 1
ATOM 790 N N . THR A 1 98 ? -16.266 -2.178 -1.415 1 89.5 98 THR A N 1
ATOM 791 C CA . THR A 1 98 ? -15.531 -1.171 -2.168 1 89.5 98 THR A CA 1
ATOM 792 C C . THR A 1 98 ? -16.484 -0.234 -2.898 1 89.5 98 THR A C 1
ATOM 794 O O . THR A 1 98 ? -16.078 0.827 -3.379 1 89.5 98 THR A O 1
ATOM 797 N N . ASP A 1 99 ? -17.766 -0.578 -2.943 1 88 99 ASP A N 1
ATOM 798 C CA . ASP A 1 99 ? -18.75 0.275 -3.604 1 88 99 ASP A CA 1
ATOM 799 C C . ASP A 1 99 ? -19.312 1.314 -2.637 1 88 99 ASP A C 1
ATOM 801 O O . ASP A 1 99 ? -19.906 2.303 -3.062 1 88 99 ASP A O 1
ATOM 805 N N . ASP A 1 100 ? -19.156 0.988 -1.385 1 91.31 100 ASP A N 1
ATOM 806 C CA . ASP A 1 100 ? -19.609 1.906 -0.343 1 91.31 100 ASP A CA 1
ATOM 807 C C . ASP A 1 100 ? -18.516 2.113 0.713 1 91.31 100 ASP A C 1
ATOM 809 O O . ASP A 1 100 ? -18.422 1.343 1.67 1 91.31 100 ASP A O 1
ATOM 813 N N . LEU A 1 101 ? -17.938 3.201 0.581 1 92.12 101 LEU A N 1
ATOM 814 C CA . LEU A 1 101 ? -16.812 3.492 1.458 1 92.12 101 LEU A CA 1
ATOM 815 C C . LEU A 1 101 ? -17.25 4.359 2.633 1 92.12 101 LEU A C 1
ATOM 817 O O . LEU A 1 101 ? -16.438 4.711 3.488 1 92.12 101 LEU A O 1
ATOM 821 N N . ARG A 1 102 ? -18.469 4.703 2.699 1 93.62 102 ARG A N 1
ATOM 822 C CA . ARG A 1 102 ? -18.953 5.645 3.701 1 93.62 102 ARG A CA 1
ATOM 823 C C . ARG A 1 102 ? -19.062 4.98 5.07 1 93.62 102 ARG A C 1
ATOM 825 O O . ARG A 1 102 ? -20.156 4.57 5.477 1 93.62 102 ARG A O 1
ATOM 832 N N . HIS A 1 103 ? -17.953 4.996 5.773 1 96.38 103 HIS A N 1
ATOM 833 C CA . HIS A 1 103 ? -17.859 4.449 7.121 1 96.38 103 HIS A CA 1
ATOM 834 C C . HIS A 1 103 ? -16.828 5.211 7.953 1 96.38 103 HIS A C 1
ATOM 836 O O . HIS A 1 103 ? -16.047 5.996 7.41 1 96.38 103 HIS A O 1
ATOM 842 N N . ARG A 1 104 ? -17 5.055 9.25 1 97.31 104 ARG A N 1
ATOM 843 C CA . ARG A 1 104 ? -15.922 5.414 10.164 1 97.31 104 ARG A CA 1
ATOM 844 C C . ARG A 1 104 ? -15.008 4.223 10.43 1 97.31 104 ARG A C 1
ATOM 846 O O . ARG A 1 104 ? -15.438 3.219 11 1 97.31 104 ARG A O 1
ATOM 853 N N . TYR A 1 105 ? -13.836 4.371 10.062 1 98.19 105 TYR A N 1
ATOM 854 C CA . TYR A 1 105 ? -12.836 3.326 10.227 1 98.19 105 TYR A CA 1
ATOM 855 C C . TYR A 1 105 ? -11.984 3.576 11.461 1 98.19 105 TYR A C 1
ATOM 857 O O . TYR A 1 105 ? -11.469 4.68 11.656 1 98.19 105 TYR A O 1
ATOM 865 N N . THR A 1 106 ? -11.828 2.549 12.258 1 98.25 106 THR A N 1
ATOM 866 C CA . THR A 1 106 ? -10.977 2.592 13.438 1 98.25 106 THR A CA 1
ATOM 867 C C . THR A 1 106 ? -10.008 1.412 13.453 1 98.25 106 THR A C 1
ATOM 869 O O . THR A 1 106 ? -10.047 0.563 12.555 1 98.25 106 THR A O 1
ATOM 872 N N . SER A 1 107 ? -9.141 1.438 14.438 1 96.75 107 SER A N 1
ATOM 873 C CA . SER A 1 107 ? -8.203 0.331 14.547 1 96.75 107 SER A CA 1
ATOM 874 C C . SER A 1 107 ? -8.898 -0.951 14.992 1 96.75 107 SER A C 1
ATOM 876 O O . SER A 1 107 ? -8.328 -2.041 14.883 1 96.75 107 SER A O 1
ATOM 878 N N . SER A 1 108 ? -10.031 -0.785 15.57 1 95.44 108 SER A N 1
ATOM 879 C CA . SER A 1 108 ? -10.883 -1.935 15.859 1 95.44 108 SER A CA 1
ATOM 880 C C . SER A 1 108 ? -11.711 -2.334 14.641 1 95.44 108 SER A C 1
ATOM 882 O O . SER A 1 108 ? -12.734 -1.717 14.352 1 95.44 108 SER A O 1
ATOM 884 N N . TYR A 1 109 ? -11.305 -3.332 14.055 1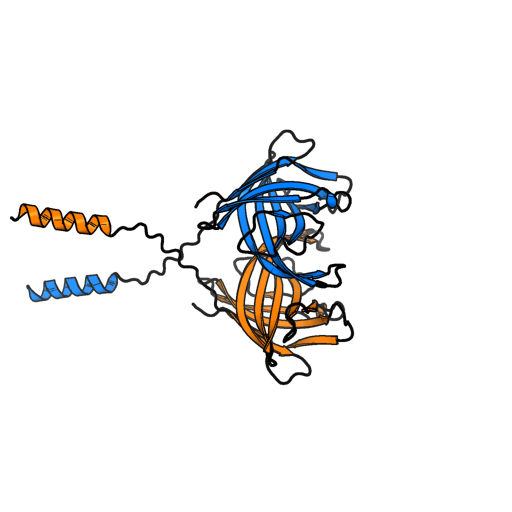 95.94 109 TYR A N 1
ATOM 885 C CA . TYR A 1 109 ? -11.898 -3.75 12.789 1 95.94 109 TYR A CA 1
ATOM 886 C C . TYR A 1 109 ? -13.336 -4.23 12.992 1 95.94 109 TYR A C 1
ATOM 888 O O . TYR A 1 109 ? -13.625 -4.926 13.969 1 95.94 109 TYR A O 1
ATOM 896 N N . HIS A 1 110 ? -14.133 -3.859 12.055 1 95.31 110 HIS A N 1
ATOM 897 C CA . HIS A 1 110 ? -15.477 -4.402 11.945 1 95.31 110 HIS A CA 1
ATOM 898 C C . HIS A 1 110 ? -15.602 -5.34 10.75 1 95.31 110 HIS A C 1
ATOM 900 O O . HIS A 1 110 ? -15.211 -4.988 9.633 1 95.31 110 HIS A O 1
ATOM 906 N N . PRO A 1 111 ? -16.172 -6.512 10.898 1 93.44 111 PRO A N 1
ATOM 907 C CA . PRO A 1 111 ? -16.172 -7.512 9.828 1 93.44 111 PRO A CA 1
ATOM 908 C C . PRO A 1 111 ? -16.906 -7.043 8.578 1 93.44 111 PRO A C 1
ATOM 910 O O . PRO A 1 111 ? -16.625 -7.496 7.473 1 93.44 111 PRO A O 1
ATOM 913 N N . ASN A 1 112 ? -17.828 -6.086 8.703 1 93.81 112 ASN A N 1
ATOM 914 C CA . ASN A 1 112 ? -18.625 -5.664 7.551 1 93.81 112 ASN A CA 1
ATOM 915 C C . ASN A 1 112 ? -18.156 -4.316 7.012 1 93.81 112 ASN A C 1
ATOM 917 O O . ASN A 1 112 ? -18.672 -3.836 5.996 1 93.81 112 ASN A O 1
ATOM 921 N N . ARG A 1 113 ? -17.219 -3.701 7.648 1 95.81 113 ARG A N 1
ATOM 922 C CA . ARG A 1 113 ? -16.812 -2.371 7.211 1 95.81 113 ARG A CA 1
ATOM 923 C C . ARG A 1 113 ? -15.305 -2.336 6.926 1 95.81 113 ARG A C 1
ATOM 925 O O . ARG A 1 113 ? -14.883 -1.789 5.906 1 95.81 113 ARG A O 1
ATOM 932 N N . GLY A 1 114 ? -14.555 -2.92 7.746 1 97.31 114 GLY A N 1
ATOM 933 C CA . GLY A 1 114 ? -13.109 -2.811 7.676 1 97.31 114 GLY A CA 1
ATOM 934 C C . GLY A 1 114 ? -12.516 -2.02 8.828 1 97.31 114 GLY A C 1
ATOM 935 O O . GLY A 1 114 ? -13.047 -2.039 9.938 1 97.31 114 GLY A O 1
ATOM 936 N N . GLY A 1 115 ? -11.383 -1.457 8.562 1 98.19 115 GLY A N 1
ATOM 937 C CA . GLY A 1 115 ? -10.695 -0.754 9.625 1 98.19 115 GLY A CA 1
ATOM 938 C C . GLY A 1 115 ? -9.578 0.148 9.125 1 98.19 115 GLY A C 1
ATOM 939 O O . GLY A 1 115 ? -9.258 0.142 7.938 1 98.19 115 GLY A O 1
ATOM 940 N N . LEU A 1 116 ? -9.172 0.985 10.062 1 98.44 116 LEU A N 1
ATOM 941 C CA . LEU A 1 116 ? -7.992 1.815 9.844 1 98.44 116 LEU A CA 1
ATOM 942 C C . LEU A 1 116 ? -6.715 1.02 10.094 1 98.44 116 LEU A C 1
ATOM 944 O O . LEU A 1 116 ? -6.449 0.598 11.219 1 98.44 116 LEU A O 1
ATOM 948 N N . HIS A 1 117 ? -5.957 0.866 9.047 1 97.38 117 HIS A N 1
ATOM 949 C CA . HIS A 1 117 ? -4.75 0.057 9.164 1 97.38 117 HIS A CA 1
ATOM 950 C C . HIS A 1 117 ? -3.588 0.876 9.719 1 97.38 117 HIS A C 1
ATOM 952 O O . HIS A 1 117 ? -2.916 0.447 10.664 1 97.38 117 HIS A O 1
ATOM 958 N N . ASP A 1 118 ? -3.363 2.049 9.102 1 96.88 118 ASP A N 1
ATOM 959 C CA . ASP A 1 118 ? -2.211 2.828 9.547 1 96.88 118 ASP A CA 1
ATOM 960 C C . ASP A 1 118 ? -2.334 4.285 9.109 1 96.88 118 ASP A C 1
ATOM 962 O O . ASP A 1 118 ? -3.096 4.605 8.195 1 96.88 118 ASP A O 1
ATOM 966 N N . VAL A 1 119 ? -1.665 5.16 9.844 1 97.62 119 VAL A N 1
ATOM 967 C CA . VAL A 1 119 ? -1.422 6.555 9.477 1 97.62 119 VAL A CA 1
ATOM 968 C C . VAL A 1 119 ? 0.064 6.875 9.633 1 97.62 119 VAL A C 1
ATOM 970 O O . VAL A 1 119 ? 0.675 6.555 10.656 1 97.62 119 VAL A O 1
ATOM 973 N N . SER A 1 120 ? 0.596 7.477 8.609 1 97.44 120 SER A N 1
ATOM 974 C CA . SER A 1 120 ? 2.008 7.84 8.688 1 97.44 120 SER A CA 1
ATOM 975 C C . SER A 1 120 ? 2.254 9.227 8.102 1 97.44 120 SER A C 1
ATOM 977 O O . SER A 1 120 ? 1.484 9.703 7.266 1 97.44 120 SER A O 1
ATOM 979 N N . LEU A 1 121 ? 3.322 9.82 8.578 1 97.81 121 LEU A N 1
ATOM 980 C CA . LEU A 1 121 ? 3.721 11.172 8.18 1 97.81 121 LEU A CA 1
ATOM 981 C C . LEU A 1 121 ? 5.219 11.234 7.895 1 97.81 121 LEU A C 1
ATOM 983 O O . LEU A 1 121 ? 6.023 10.688 8.648 1 97.81 121 LEU A O 1
ATOM 987 N N . ILE A 1 122 ? 5.555 11.781 6.832 1 97.25 122 ILE A N 1
ATOM 988 C CA . ILE A 1 122 ? 6.93 12.148 6.52 1 97.25 122 ILE A CA 1
ATOM 989 C C . ILE A 1 122 ? 7.023 13.664 6.328 1 97.25 122 ILE A C 1
ATOM 991 O O . ILE A 1 122 ? 6.262 14.242 5.551 1 97.25 122 ILE A O 1
ATOM 995 N N . VAL A 1 123 ? 7.875 14.242 7.043 1 95.56 123 VAL A N 1
ATOM 996 C CA . VAL A 1 123 ? 8.18 15.656 6.871 1 95.56 123 VAL A CA 1
ATOM 997 C C . VAL A 1 123 ? 9.625 15.82 6.398 1 95.56 123 VAL A C 1
ATOM 999 O O . VAL A 1 123 ? 10.539 15.219 6.961 1 95.56 123 VAL A O 1
ATOM 1002 N N . ILE A 1 124 ? 9.719 16.609 5.41 1 93.5 124 ILE A N 1
ATOM 1003 C CA . ILE A 1 124 ? 11.047 16.891 4.871 1 93.5 124 ILE A CA 1
ATOM 1004 C C . ILE A 1 124 ? 11.562 18.219 5.449 1 93.5 124 ILE A C 1
ATOM 1006 O O . ILE A 1 124 ? 10.906 19.25 5.344 1 93.5 124 ILE A O 1
ATOM 1010 N N . GLU A 1 125 ? 12.742 18.125 5.973 1 89.44 125 GLU A N 1
ATOM 1011 C CA . GLU A 1 125 ? 13.305 19.312 6.617 1 89.44 125 GLU A CA 1
ATOM 1012 C C . GLU A 1 125 ? 13.539 20.438 5.605 1 89.44 125 GLU A C 1
ATOM 1014 O O . GLU A 1 125 ? 14.055 20.188 4.512 1 89.44 125 GLU A O 1
ATOM 1019 N N . LYS A 1 126 ? 13.172 21.547 6.168 1 87.62 126 LYS A N 1
ATOM 1020 C CA . LYS A 1 126 ? 13.398 22.703 5.32 1 87.62 126 LYS A CA 1
ATOM 1021 C C . LYS A 1 126 ? 14.891 22.938 5.09 1 87.62 126 LYS A C 1
ATOM 1023 O O . LYS A 1 126 ? 15.664 23.047 6.047 1 87.62 126 LYS A O 1
ATOM 1028 N N . GLY A 1 127 ? 15.336 23.016 3.879 1 85.5 127 GLY A N 1
ATOM 1029 C CA . GLY A 1 127 ? 16.719 23.328 3.549 1 85.5 127 GLY A CA 1
ATOM 1030 C C . GLY A 1 127 ? 17.609 22.109 3.529 1 85.5 127 GLY A C 1
ATOM 1031 O O . GLY A 1 127 ? 18.781 22.188 3.127 1 85.5 127 GLY A O 1
ATOM 1032 N N . ASN A 1 128 ? 17.125 21.031 4.031 1 85.75 128 ASN A N 1
ATOM 1033 C CA . ASN A 1 128 ? 17.875 19.781 3.992 1 85.75 128 ASN A CA 1
ATOM 1034 C C . ASN A 1 128 ? 17.016 18.641 3.43 1 85.75 128 ASN A C 1
ATOM 1036 O O . ASN A 1 128 ? 16.406 17.891 4.184 1 85.75 128 ASN A O 1
ATOM 1040 N N . PRO A 1 129 ? 17.125 18.453 2.135 1 83.19 129 PRO A N 1
ATOM 1041 C CA . PRO A 1 129 ? 16.234 17.5 1.487 1 83.19 129 PRO A CA 1
ATOM 1042 C C . PRO A 1 129 ? 16.562 16.047 1.844 1 83.19 129 PRO A C 1
ATOM 1044 O O . PRO A 1 129 ? 15.828 15.133 1.467 1 83.19 129 PRO A O 1
ATOM 1047 N N . ASN A 1 130 ? 17.578 15.852 2.635 1 83.12 130 ASN A N 1
ATOM 1048 C CA . ASN A 1 130 ? 17.938 14.484 2.988 1 83.12 130 ASN A CA 1
ATOM 1049 C C . ASN A 1 130 ? 17.609 14.172 4.445 1 83.12 130 ASN A C 1
ATOM 1051 O O . ASN A 1 130 ? 17.984 13.125 4.965 1 83.12 130 ASN A O 1
ATOM 1055 N N . ARG A 1 131 ? 16.969 15.078 5.039 1 89 131 ARG A N 1
ATOM 1056 C CA . ARG A 1 131 ? 16.547 14.844 6.414 1 89 131 ARG A CA 1
ATOM 1057 C C . ARG A 1 131 ? 15.023 14.734 6.504 1 89 131 ARG A C 1
ATOM 1059 O O . ARG A 1 131 ? 14.305 15.633 6.059 1 89 131 ARG A O 1
ATOM 1066 N N . TYR A 1 132 ? 14.648 13.68 7.125 1 93.56 132 TYR A N 1
ATOM 1067 C CA . TYR A 1 132 ? 13.227 13.375 7.207 1 93.56 132 TYR A CA 1
ATOM 1068 C C . TYR A 1 132 ? 12.797 13.172 8.656 1 93.56 132 TYR A C 1
ATOM 1070 O O . TYR A 1 132 ? 13.523 12.57 9.453 1 93.56 132 TYR A O 1
ATOM 1078 N N . TYR A 1 133 ? 11.68 13.727 8.938 1 93.25 133 TYR A N 1
ATOM 1079 C CA . TYR A 1 133 ? 10.969 13.375 10.164 1 93.25 133 TYR A CA 1
ATOM 1080 C C . TYR A 1 133 ? 9.812 12.43 9.867 1 93.25 133 TYR A C 1
ATOM 1082 O O . TYR A 1 133 ? 8.93 12.742 9.062 1 93.25 133 TYR A O 1
ATOM 1090 N N . MET A 1 134 ? 9.914 11.289 10.484 1 95.62 134 MET A N 1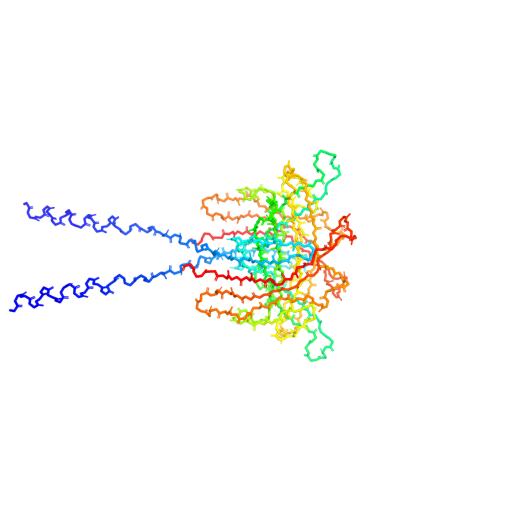
ATOM 1091 C CA . MET A 1 134 ? 8.898 10.266 10.258 1 95.62 134 MET A CA 1
ATOM 1092 C C . MET A 1 134 ? 8.07 10.031 11.508 1 95.62 134 MET A C 1
ATOM 1094 O O . MET A 1 134 ? 8.609 9.945 12.609 1 95.62 134 MET A O 1
ATOM 1098 N N . ALA A 1 135 ? 6.816 9.961 11.266 1 96.62 135 ALA A N 1
ATOM 1099 C CA . ALA A 1 135 ? 5.898 9.641 12.359 1 96.62 135 ALA A CA 1
ATOM 1100 C C . ALA A 1 135 ? 4.863 8.609 11.93 1 96.62 135 ALA A C 1
ATOM 1102 O O . ALA A 1 135 ? 4.531 8.508 10.742 1 96.62 135 ALA A O 1
ATOM 1103 N N . GLY A 1 136 ? 4.445 7.828 12.883 1 96.25 136 GLY A N 1
ATOM 1104 C CA . GLY A 1 136 ? 3.385 6.852 12.695 1 96.25 136 GLY A CA 1
ATOM 1105 C C . GLY A 1 136 ? 2.369 6.84 13.82 1 96.25 136 GLY A C 1
ATOM 1106 O O . GLY A 1 136 ? 2.545 7.527 14.828 1 96.25 136 GLY A O 1
ATOM 1107 N N . LEU A 1 137 ? 1.38 6.074 13.578 1 96 137 LEU A N 1
ATOM 1108 C CA . LEU A 1 137 ? 0.311 5.984 14.562 1 96 137 LEU A CA 1
ATOM 1109 C C . LEU A 1 137 ? 0.853 5.504 15.906 1 96 137 LEU A C 1
ATOM 1111 O O . LEU A 1 137 ? 1.481 4.445 15.984 1 96 137 LEU A O 1
ATOM 1115 N N . CYS A 1 138 ? 0.575 6.266 16.953 1 94.62 138 CYS A N 1
ATOM 1116 C CA . CYS A 1 138 ? 1.016 5.887 18.281 1 94.62 138 CYS A CA 1
ATOM 1117 C C . CYS A 1 138 ? 0.241 4.676 18.797 1 94.62 138 CYS A C 1
ATOM 1119 O O . CYS A 1 138 ? -0.991 4.676 18.781 1 94.62 138 CYS A O 1
ATOM 1121 N N . GLU A 1 139 ? 1.001 3.805 19.359 1 92.25 139 GLU A N 1
ATOM 1122 C CA . GLU A 1 139 ? 0.35 2.609 19.875 1 92.25 139 GLU A CA 1
ATOM 1123 C C . GLU A 1 139 ? -0.593 2.959 21.031 1 92.25 139 GLU A C 1
ATOM 1125 O O . GLU A 1 139 ? -1.693 2.412 21.125 1 92.25 139 GLU A O 1
ATOM 1130 N N . SER A 1 140 ? -0.195 3.855 21.797 1 90.62 140 SER A N 1
ATOM 1131 C CA . SER A 1 140 ? -0.958 4.219 22.984 1 90.62 140 SER A CA 1
ATOM 1132 C C . SER A 1 140 ? -2.244 4.949 22.609 1 90.62 140 SER A C 1
ATOM 1134 O O . SER A 1 140 ? -3.176 5.023 23.422 1 90.62 140 SER A O 1
ATOM 1136 N N . ALA A 1 141 ? -2.355 5.473 21.438 1 91.81 141 ALA A N 1
ATOM 1137 C CA . ALA A 1 141 ? -3.508 6.281 21.047 1 91.81 141 ALA A CA 1
ATOM 1138 C C . ALA A 1 141 ? -4.254 5.645 19.875 1 91.81 141 ALA A C 1
ATOM 1140 O O . ALA A 1 141 ? -5.086 6.293 19.25 1 91.81 141 ALA A O 1
ATOM 1141 N N . ARG A 1 142 ? -3.938 4.5 19.578 1 94.75 142 ARG A N 1
ATOM 1142 C CA . ARG A 1 142 ? -4.469 3.82 18.406 1 94.75 142 ARG A CA 1
ATOM 1143 C C . ARG A 1 142 ? -5.984 3.678 18.484 1 94.75 142 ARG A C 1
ATOM 1145 O O . ARG A 1 142 ? -6.68 3.764 17.469 1 94.75 142 ARG A O 1
ATOM 1152 N N . GLU A 1 143 ? -6.5 3.535 19.672 1 93.94 143 GLU A N 1
ATOM 11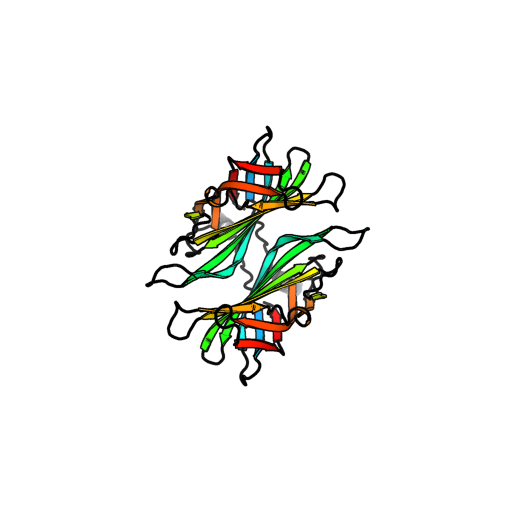53 C CA . GLU A 1 143 ? -7.926 3.295 19.859 1 93.94 143 GLU A CA 1
ATOM 1154 C C . GLU A 1 143 ? -8.742 4.555 19.562 1 93.94 143 GLU A C 1
ATOM 1156 O O . GLU A 1 143 ? -9.906 4.469 19.188 1 93.94 143 GLU A O 1
ATOM 1161 N N . ASP A 1 144 ? -8.141 5.656 19.703 1 95.12 144 ASP A N 1
ATOM 1162 C CA . ASP A 1 144 ? -8.852 6.918 19.516 1 95.12 144 ASP A CA 1
ATOM 1163 C C . ASP A 1 144 ? -8.758 7.406 18.078 1 95.12 144 ASP A C 1
ATOM 1165 O O . ASP A 1 144 ? -9.445 8.352 17.688 1 95.12 144 ASP A O 1
ATOM 1169 N N . ALA A 1 145 ? -7.914 6.793 17.375 1 97.69 145 ALA A N 1
ATOM 1170 C CA . ALA A 1 145 ? -7.738 7.207 15.977 1 97.69 145 ALA A CA 1
ATOM 1171 C C . ALA A 1 145 ? -8.922 6.766 15.125 1 97.69 145 ALA A C 1
ATOM 1173 O O . ALA A 1 145 ? -9.477 5.684 15.328 1 97.69 145 ALA A O 1
ATOM 1174 N N . PHE A 1 146 ? -9.266 7.582 14.164 1 98.12 146 PHE A N 1
ATOM 1175 C CA . PHE A 1 146 ? -10.289 7.18 13.203 1 98.12 146 PHE A CA 1
ATOM 1176 C C . PHE A 1 146 ? -10.102 7.906 11.875 1 98.12 146 PHE A C 1
ATOM 1178 O O . PHE A 1 146 ? -9.445 8.945 11.82 1 98.12 146 PHE A O 1
ATOM 1185 N N . PHE A 1 147 ? -10.617 7.398 10.859 1 98.19 147 PHE A N 1
ATOM 1186 C CA . PHE A 1 147 ? -10.82 7.973 9.539 1 98.19 147 PHE A CA 1
ATOM 1187 C C . PHE A 1 147 ? -12.258 7.762 9.07 1 98.19 147 PHE A C 1
ATOM 1189 O O . PHE A 1 147 ? -12.742 6.629 9.031 1 98.19 147 PHE A O 1
ATOM 1196 N N . GLU A 1 148 ? -12.875 8.852 8.68 1 97.56 148 GLU A N 1
ATOM 1197 C CA . GLU A 1 148 ? -14.281 8.758 8.312 1 97.56 148 GLU A CA 1
ATOM 1198 C C . GLU A 1 148 ? -14.523 9.312 6.91 1 97.56 148 GLU A C 1
ATOM 1200 O O . GLU A 1 148 ? -14.055 10.406 6.578 1 97.56 148 GLU A O 1
ATOM 1205 N N . ILE A 1 149 ? -15.148 8.484 6.137 1 93.94 149 ILE A N 1
ATOM 1206 C CA . ILE A 1 149 ? -15.695 8.953 4.867 1 93.94 149 ILE A CA 1
ATOM 1207 C C . ILE A 1 149 ? -17.203 9.172 5.008 1 93.94 149 ILE A C 1
ATOM 1209 O O . ILE A 1 149 ? -17.969 8.219 5.191 1 93.94 149 ILE A O 1
ATOM 1213 N N . ASP A 1 150 ? -17.609 10.383 4.875 1 91.12 150 ASP A N 1
ATOM 1214 C CA . ASP A 1 150 ? -19.016 10.703 5.125 1 91.12 150 ASP A CA 1
ATOM 1215 C C . ASP A 1 150 ? -19.781 10.891 3.814 1 91.12 150 ASP A C 1
ATOM 1217 O O . ASP A 1 150 ? -21 10.797 3.785 1 91.12 150 ASP A O 1
ATOM 1221 N N . ARG A 1 151 ? -19.078 11.289 2.797 1 85.06 151 ARG A N 1
ATOM 1222 C CA . ARG A 1 151 ? -19.703 11.492 1.498 1 85.06 151 ARG A CA 1
ATOM 1223 C C . ARG A 1 151 ? -18.969 10.727 0.405 1 85.06 151 ARG A C 1
ATOM 1225 O O . ARG A 1 151 ? -17.734 10.688 0.387 1 85.06 151 ARG A O 1
ATOM 1232 N N . GLN A 1 152 ? -19.703 10.008 -0.268 1 79.69 152 GLN A N 1
ATOM 1233 C CA . GLN A 1 152 ? -19.219 9.336 -1.469 1 79.69 152 GLN A CA 1
ATOM 1234 C C . GLN A 1 152 ? -20.172 9.531 -2.637 1 79.69 152 GLN A C 1
ATOM 1236 O O . GLN A 1 152 ? -21.375 9.258 -2.518 1 79.69 152 GLN A O 1
ATOM 1241 N N . LYS A 1 153 ? -19.719 10.266 -3.588 1 67.62 153 LYS A N 1
ATOM 1242 C CA . LYS A 1 153 ? -20.578 10.367 -4.77 1 67.62 153 LYS A CA 1
ATOM 1243 C C . LYS A 1 153 ? -20.344 9.195 -5.719 1 67.62 153 LYS A C 1
ATOM 1245 O O . LYS A 1 153 ? -19.203 8.938 -6.129 1 67.62 153 LYS A O 1
ATOM 1250 N N . ALA A 1 154 ? -21.328 8.414 -5.809 1 57.06 154 ALA A N 1
ATOM 1251 C CA . ALA A 1 154 ? -21.234 7.152 -6.539 1 57.06 154 ALA A CA 1
ATOM 1252 C C . ALA A 1 154 ? -20.781 7.387 -7.98 1 57.06 154 ALA A C 1
ATOM 1254 O O . ALA A 1 154 ? -19.984 6.617 -8.516 1 57.06 154 ALA A O 1
ATOM 1255 N N . ASP A 1 155 ? -21.266 8.516 -8.547 1 57.72 155 ASP A N 1
ATOM 1256 C CA . ASP A 1 155 ? -21.031 8.711 -9.977 1 57.72 155 ASP A CA 1
ATOM 1257 C C . ASP A 1 155 ? -19.594 9.195 -10.234 1 57.72 155 ASP A C 1
ATOM 1259 O O . ASP A 1 155 ? -19.047 8.969 -11.312 1 57.72 155 ASP A O 1
ATOM 1263 N N . GLU A 1 156 ? -19 9.781 -9.156 1 55.59 156 GLU A N 1
ATOM 1264 C CA . GLU A 1 156 ? -17.703 10.391 -9.406 1 55.59 156 GLU A CA 1
ATOM 1265 C C . GLU A 1 156 ? -16.625 9.797 -8.5 1 55.59 156 GLU A C 1
ATOM 1267 O O . GLU A 1 156 ? -15.438 10.078 -8.672 1 55.59 156 GLU A O 1
ATOM 1272 N N . GLN A 1 157 ? -16.812 8.836 -7.789 1 59.12 157 GLN A N 1
ATOM 1273 C CA . GLN A 1 157 ? -15.906 8.242 -6.809 1 59.12 157 GLN A CA 1
ATOM 1274 C C . GLN A 1 157 ? -15.211 9.312 -5.973 1 59.12 157 GLN A C 1
ATOM 1276 O O . GLN A 1 157 ? -14.031 9.18 -5.641 1 59.12 157 GLN A O 1
ATOM 1281 N N . ILE A 1 158 ? -15.875 10.477 -5.812 1 74.5 158 ILE A N 1
ATOM 1282 C CA . ILE A 1 158 ? -15.391 11.555 -4.953 1 74.5 158 ILE A CA 1
ATOM 1283 C C . ILE A 1 158 ? -15.727 11.242 -3.496 1 74.5 158 ILE A C 1
ATOM 1285 O O . ILE A 1 158 ? -16.828 10.789 -3.191 1 74.5 158 ILE A O 1
ATOM 1289 N N . ILE A 1 159 ? -14.695 11.43 -2.682 1 84.25 159 ILE A N 1
ATOM 1290 C CA . ILE A 1 159 ? -14.922 11.141 -1.271 1 84.25 159 ILE A CA 1
ATOM 1291 C C . ILE A 1 159 ? -14.578 12.367 -0.432 1 84.25 159 ILE A C 1
ATOM 1293 O O . ILE A 1 159 ? -13.758 13.195 -0.843 1 84.25 159 ILE A O 1
ATOM 1297 N N . ALA A 1 160 ? -15.336 12.523 0.703 1 90.38 160 ALA A N 1
ATOM 1298 C CA . ALA A 1 160 ? -15.055 13.555 1.705 1 90.38 160 ALA A CA 1
ATOM 1299 C C . ALA A 1 160 ? -15.234 13 3.117 1 90.38 160 ALA A C 1
ATOM 1301 O O . ALA A 1 160 ? -15.953 12.023 3.322 1 90.38 160 ALA A O 1
ATOM 1302 N N . GLY A 1 161 ? -14.523 13.578 4.035 1 95 161 GLY A N 1
ATOM 1303 C CA . GLY A 1 161 ? -14.617 13.141 5.418 1 95 161 GLY A CA 1
ATOM 1304 C C . GLY A 1 161 ? -13.602 13.805 6.324 1 95 161 GLY A C 1
ATOM 1305 O O . GLY A 1 161 ? -13.219 14.961 6.102 1 95 161 GLY A O 1
ATOM 1306 N N . GLY A 1 162 ? -13.367 13.164 7.414 1 95.81 162 GLY A N 1
ATOM 1307 C CA . GLY A 1 162 ? -12.438 13.664 8.414 1 95.81 162 GLY A CA 1
ATOM 1308 C C . GLY A 1 162 ? -11.711 12.555 9.156 1 95.81 162 GLY A C 1
ATOM 1309 O O . GLY A 1 162 ? -12.031 11.375 8.984 1 95.81 162 GLY A O 1
ATOM 1310 N N . PHE A 1 163 ? -10.719 13.031 9.875 1 97.88 163 PHE A N 1
ATOM 1311 C CA . PHE A 1 163 ? -10 12.023 10.656 1 97.88 163 PHE A CA 1
ATOM 1312 C C . PHE A 1 163 ? -9.281 12.656 11.836 1 97.88 163 PHE A C 1
ATOM 1314 O O . PHE A 1 163 ? -9.227 13.883 11.945 1 97.88 163 PHE A O 1
ATOM 1321 N N . ARG A 1 164 ? -8.883 11.82 12.727 1 97.94 164 ARG A N 1
ATOM 1322 C CA . ARG A 1 164 ? -8.047 12.141 13.883 1 97.94 164 ARG A CA 1
ATOM 1323 C C . ARG A 1 164 ? -7.004 11.055 14.125 1 97.94 164 ARG A C 1
ATOM 1325 O O . ARG A 1 164 ? -7.297 9.867 13.992 1 97.94 164 ARG A O 1
ATOM 1332 N N . ALA A 1 165 ? -5.852 11.516 14.5 1 98 165 ALA A N 1
ATOM 1333 C CA . ALA A 1 165 ? -4.789 10.57 14.82 1 98 165 ALA A CA 1
ATOM 1334 C C . ALA A 1 165 ? -3.707 11.227 15.672 1 98 165 ALA A C 1
ATOM 1336 O O . ALA A 1 165 ? -3.404 12.406 15.5 1 98 165 ALA A O 1
ATOM 1337 N N . GLU A 1 166 ? -3.205 10.492 16.516 1 96.88 166 GLU A N 1
ATOM 1338 C CA . GLU A 1 166 ? -1.991 10.859 17.25 1 96.88 166 GLU A CA 1
ATOM 1339 C C . GLU A 1 166 ? -0.792 10.055 16.766 1 96.88 166 GLU A C 1
ATOM 1341 O O . GLU A 1 166 ? -0.798 8.82 16.828 1 96.88 166 GLU A O 1
ATOM 1346 N N . LEU A 1 167 ? 0.19 10.758 16.266 1 97.25 167 LEU A N 1
ATOM 1347 C CA . LEU A 1 167 ? 1.373 10.117 15.703 1 97.25 167 LEU A CA 1
ATOM 1348 C C . LEU A 1 167 ? 2.582 10.305 16.609 1 97.25 167 LEU A C 1
ATOM 1350 O O . LEU A 1 167 ? 2.699 11.328 17.297 1 97.25 167 LEU A O 1
ATOM 1354 N N . CYS A 1 168 ? 3.422 9.312 16.578 1 96.19 168 CYS A N 1
ATOM 1355 C CA . CYS A 1 168 ? 4.691 9.352 17.297 1 96.19 168 CYS A CA 1
ATOM 1356 C C . CYS A 1 168 ? 5.863 9.383 16.312 1 96.19 168 CYS A C 1
ATOM 1358 O O . CYS A 1 168 ? 5.91 8.602 15.367 1 96.19 168 CYS A O 1
ATOM 1360 N N . PHE A 1 169 ? 6.758 10.273 16.578 1 95.06 169 PHE A N 1
ATOM 1361 C CA . PHE A 1 169 ? 7.953 10.305 15.75 1 95.06 169 PHE A CA 1
ATOM 1362 C C . PHE A 1 169 ? 8.82 9.086 16 1 95.06 169 PHE A C 1
ATOM 1364 O O . PHE A 1 169 ? 8.977 8.648 17.141 1 95.06 169 PHE A O 1
ATOM 1371 N N . ILE A 1 170 ? 9.32 8.516 14.953 1 90.12 170 ILE A N 1
ATOM 1372 C CA . ILE A 1 170 ? 10.047 7.25 15.008 1 90.12 170 ILE A CA 1
ATOM 1373 C C . ILE A 1 170 ? 11.352 7.43 15.773 1 90.12 170 ILE A C 1
ATOM 1375 O O . ILE A 1 170 ? 11.734 6.574 16.578 1 90.12 170 ILE A O 1
ATOM 1379 N N . HIS A 1 171 ? 12.102 8.531 15.625 1 86.5 171 HIS A N 1
ATOM 1380 C CA . HIS A 1 171 ? 13.406 8.719 16.25 1 86.5 171 HIS A CA 1
ATOM 1381 C C . HIS A 1 171 ? 13.312 9.641 17.469 1 86.5 171 HIS A C 1
ATOM 1383 O O . HIS A 1 171 ? 14.328 9.977 18.078 1 86.5 171 HIS A O 1
ATOM 1389 N N . ASP A 1 172 ? 12.195 10.141 17.781 1 82.69 172 ASP A N 1
ATOM 1390 C CA . ASP A 1 172 ? 11.938 10.961 18.953 1 82.69 172 ASP A CA 1
ATOM 1391 C C . ASP A 1 172 ? 10.555 10.672 19.531 1 82.69 172 ASP A C 1
ATOM 1393 O O . ASP A 1 172 ? 9.617 11.438 19.312 1 82.69 172 ASP A O 1
ATOM 1397 N N . THR A 1 173 ? 10.469 9.664 20.25 1 73.81 173 THR A N 1
ATOM 1398 C CA . THR A 1 173 ? 9.164 9.156 20.641 1 73.81 173 THR A CA 1
ATOM 1399 C C . THR A 1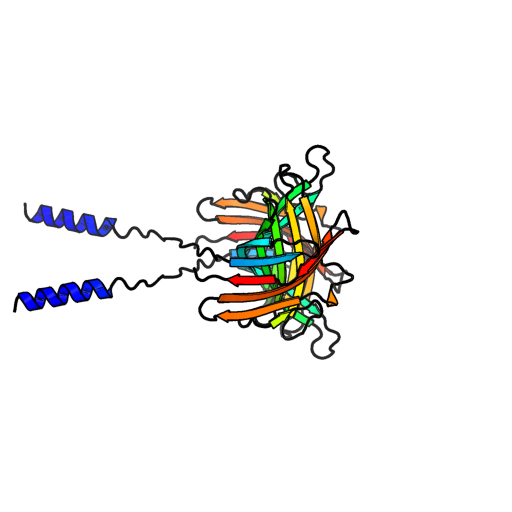 173 ? 8.523 10.078 21.672 1 73.81 173 THR A C 1
ATOM 1401 O O . THR A 1 173 ? 7.32 9.984 21.938 1 73.81 173 THR A O 1
ATOM 1404 N N . ASP A 1 174 ? 9.297 11.016 22.219 1 78.06 174 ASP A N 1
ATOM 1405 C CA . ASP A 1 174 ? 8.742 11.961 23.188 1 78.06 174 ASP A CA 1
ATOM 1406 C C . ASP A 1 174 ? 7.988 13.086 22.484 1 78.06 174 ASP A C 1
ATOM 1408 O O . ASP A 1 174 ? 7.242 13.836 23.109 1 78.06 174 ASP A O 1
ATOM 1412 N N . SER A 1 175 ? 8.141 13.078 21.188 1 85.69 175 SER A N 1
ATOM 1413 C CA . SER A 1 175 ? 7.461 14.117 20.406 1 85.69 175 SER A CA 1
ATOM 1414 C C . SER A 1 175 ? 6.242 13.562 19.688 1 85.69 175 SER A C 1
ATOM 1416 O O . SER A 1 175 ? 6.363 12.648 18.859 1 85.69 175 SER A O 1
ATOM 1418 N N . LEU A 1 176 ? 5.168 14.133 20.156 1 91.5 176 LEU A N 1
ATOM 1419 C CA . LEU A 1 176 ? 3.896 13.695 19.594 1 91.5 176 LEU A CA 1
ATOM 1420 C C . LEU A 1 176 ? 3.43 14.648 18.5 1 91.5 176 LEU A C 1
ATOM 1422 O O . LEU A 1 176 ? 3.701 15.852 18.562 1 91.5 176 LEU A O 1
ATOM 1426 N N . PHE A 1 177 ? 2.838 14.109 17.516 1 95.81 177 PHE A N 1
ATOM 1427 C CA . PHE A 1 177 ? 2.166 14.852 16.453 1 95.81 177 PHE A CA 1
ATOM 1428 C C . PHE A 1 177 ? 0.678 14.531 16.438 1 95.81 177 PHE A C 1
ATOM 1430 O O . PHE A 1 177 ? 0.257 13.562 15.789 1 95.81 177 PHE A O 1
ATOM 1437 N N . SER A 1 178 ? -0.063 15.375 17.062 1 96.81 178 SER A N 1
ATOM 1438 C CA . SER A 1 178 ? -1.49 15.117 17.219 1 96.81 178 SER A CA 1
ATOM 1439 C C . SER A 1 178 ? -2.312 15.883 16.188 1 96.81 178 SER A C 1
ATOM 1441 O O . SER A 1 178 ? -2.375 17.109 16.219 1 96.81 178 SER A O 1
ATOM 1443 N N . ILE A 1 179 ? -2.914 15.156 15.375 1 97.5 179 ILE A N 1
ATOM 1444 C CA . ILE A 1 179 ? -3.744 15.719 14.32 1 97.5 179 ILE A CA 1
ATOM 1445 C C . ILE A 1 179 ? -5.195 15.797 14.781 1 97.5 179 ILE A C 1
ATOM 1447 O O . ILE A 1 179 ? -5.77 14.789 15.211 1 97.5 179 ILE A O 1
ATOM 1451 N N . TYR A 1 180 ? -5.738 16.969 14.68 1 95.44 180 TYR A N 1
ATOM 1452 C CA . TYR A 1 180 ? -7.16 17.109 14.977 1 95.44 180 TYR A CA 1
ATOM 1453 C C . TYR A 1 180 ? -7.828 18.078 14.023 1 95.44 180 TYR A C 1
ATOM 1455 O O . TYR A 1 180 ? -7.156 18.75 13.227 1 95.44 180 TYR A O 1
ATOM 1463 N N . ASP A 1 181 ? -9.188 18.062 13.867 1 93.69 181 ASP A N 1
ATOM 1464 C CA . ASP A 1 181 ? -10 18.875 12.977 1 93.69 181 ASP A CA 1
ATOM 1465 C C . ASP A 1 181 ? -9.594 18.672 11.516 1 93.69 181 ASP A C 1
ATOM 1467 O O . ASP A 1 181 ? -9.492 19.641 10.758 1 93.69 181 ASP A O 1
ATOM 1471 N N . ALA A 1 182 ? -9.266 17.484 11.266 1 97.56 182 ALA A N 1
ATOM 1472 C CA . ALA A 1 182 ? -8.859 17.188 9.898 1 97.56 182 ALA A CA 1
ATOM 1473 C C . ALA A 1 182 ? -10.07 17.016 8.992 1 97.56 182 ALA A C 1
ATOM 1475 O O . ALA A 1 182 ? -11.008 16.281 9.32 1 97.56 182 ALA A O 1
ATOM 1476 N N . GLU A 1 183 ? -10 17.703 7.852 1 94.81 183 GLU A N 1
ATOM 1477 C CA . GLU A 1 183 ? -11.023 17.594 6.816 1 94.81 183 GLU A CA 1
ATOM 1478 C C . GLU A 1 183 ? -10.391 17.391 5.441 1 94.81 183 GLU A C 1
ATOM 1480 O O . GLU A 1 183 ? -9.422 18.062 5.094 1 94.81 183 GLU A O 1
ATOM 1485 N N . PHE A 1 184 ? -10.938 16.406 4.73 1 93.19 184 PHE A N 1
ATOM 1486 C CA . PHE A 1 184 ? -10.484 16.203 3.357 1 93.19 184 PHE A CA 1
ATOM 1487 C C . PHE A 1 184 ? -11.672 16.172 2.398 1 93.19 184 PHE A C 1
ATOM 1489 O O . PHE A 1 184 ? -12.781 15.797 2.789 1 93.19 184 PHE A O 1
ATOM 1496 N N . LYS A 1 185 ? -11.383 16.562 1.155 1 88 185 LYS A N 1
ATOM 1497 C CA . LYS A 1 185 ? -12.375 16.547 0.09 1 88 185 LYS A CA 1
ATOM 1498 C C . LYS A 1 185 ? -11.727 16.297 -1.268 1 88 185 LYS A C 1
ATOM 1500 O O . LYS A 1 185 ? -10.742 16.953 -1.619 1 88 185 LYS A O 1
ATOM 1505 N N . ASP A 1 186 ? -12.32 15.219 -1.885 1 80.56 186 ASP A N 1
ATOM 1506 C CA . ASP A 1 186 ? -12.008 15.086 -3.305 1 80.56 186 ASP A CA 1
ATOM 1507 C C . ASP A 1 186 ? -12.703 16.172 -4.121 1 80.56 186 ASP A C 1
ATOM 1509 O O . ASP A 1 186 ? -13.875 16.469 -3.898 1 80.56 186 ASP A O 1
ATOM 1513 N N . ILE A 1 187 ? -11.945 16.969 -4.715 1 62.72 187 ILE A N 1
ATOM 1514 C CA . ILE A 1 187 ? -12.586 18.016 -5.496 1 62.72 187 ILE A CA 1
ATOM 1515 C C . ILE A 1 187 ? -12.75 17.562 -6.945 1 62.72 187 ILE A C 1
ATOM 1517 O O . ILE A 1 187 ? -11.961 16.75 -7.438 1 62.72 187 ILE A O 1
ATOM 1521 N N . GLU A 1 188 ? -14.008 17.703 -7.398 1 55.41 188 GLU A N 1
ATOM 1522 C CA . GLU A 1 188 ? -14.406 17.438 -8.773 1 55.41 188 GLU A CA 1
ATOM 1523 C C . GLU A 1 188 ? -13.375 17.969 -9.766 1 55.41 188 GLU A C 1
ATOM 1525 O O . GLU A 1 188 ? -12.82 19.047 -9.562 1 55.41 188 GLU A O 1
ATOM 1530 N N . TYR A 1 189 ? -12.734 16.953 -10.461 1 47.66 189 TYR A N 1
ATOM 1531 C CA . TYR A 1 189 ? -12.016 17.406 -11.648 1 47.66 189 TYR A CA 1
ATOM 1532 C C . TYR A 1 189 ? -12.984 17.906 -12.719 1 47.66 189 TYR A C 1
ATOM 1534 O O . TYR A 1 189 ? -14.008 17.266 -12.984 1 47.66 189 TYR A O 1
ATOM 1542 N N . MET B 1 1 ? -37.344 29.25 -48.719 1 47.75 1 MET B N 1
ATOM 1543 C CA . MET B 1 1 ? -37.062 27.812 -48.531 1 47.75 1 MET B CA 1
ATOM 1544 C C . MET B 1 1 ? -35.562 27.578 -48.344 1 47.75 1 MET B C 1
ATOM 1546 O O . MET B 1 1 ? -35.188 26.547 -47.812 1 47.75 1 MET B O 1
ATOM 1550 N N . LYS B 1 2 ? -34.719 28.641 -48.812 1 56.06 2 LYS B N 1
ATOM 1551 C CA . LYS B 1 2 ? -33.281 28.484 -48.719 1 56.06 2 LYS B CA 1
ATOM 1552 C C . LYS B 1 2 ? -32.781 28.875 -47.344 1 56.06 2 LYS B C 1
ATOM 1554 O O . LYS B 1 2 ? -31.797 28.297 -46.844 1 56.06 2 LYS B O 1
ATOM 1559 N N . LEU B 1 3 ? -33.438 29.844 -46.75 1 56.81 3 LEU B N 1
ATOM 1560 C CA . LEU B 1 3 ? -33 30.297 -45.438 1 56.81 3 LEU B CA 1
ATOM 1561 C C . LEU B 1 3 ? -33.281 29.203 -44.375 1 56.81 3 LEU B C 1
ATOM 1563 O O . LEU B 1 3 ? -32.469 29.031 -43.469 1 56.81 3 LEU B O 1
ATOM 1567 N N . LEU B 1 4 ? -34.312 28.406 -44.625 1 59.34 4 LEU B N 1
ATOM 1568 C CA . LEU B 1 4 ? -34.688 27.375 -43.688 1 59.34 4 LEU B CA 1
ATOM 1569 C C . LEU B 1 4 ? -33.719 26.219 -43.688 1 59.34 4 LEU B C 1
ATOM 1571 O O . LEU B 1 4 ? -33.438 25.625 -42.625 1 59.34 4 LEU B O 1
ATOM 1575 N N . LYS B 1 5 ? -33.031 26.016 -44.75 1 56.56 5 LYS B N 1
ATOM 1576 C CA . LYS B 1 5 ? -32.094 24.906 -44.844 1 56.56 5 LYS B CA 1
ATOM 1577 C C . LYS B 1 5 ? -30.781 25.234 -44.156 1 56.56 5 LYS B C 1
ATOM 1579 O O . LYS B 1 5 ? -30.109 24.344 -43.625 1 56.56 5 LYS B O 1
ATOM 1584 N N . PHE B 1 6 ? -30.516 26.594 -44.094 1 54.28 6 PHE B N 1
ATOM 1585 C CA . PHE B 1 6 ? -29.297 27 -43.406 1 54.28 6 PHE B CA 1
ATOM 1586 C C . PHE B 1 6 ? -29.453 26.875 -41.906 1 54.28 6 PHE B C 1
ATOM 1588 O O . PHE B 1 6 ? -28.5 26.547 -41.188 1 54.28 6 PHE B O 1
ATOM 1595 N N . PHE B 1 7 ? -30.75 27 -41.438 1 56.38 7 PHE B N 1
ATOM 1596 C CA . PHE B 1 7 ? -30.969 26.922 -40 1 56.38 7 PHE B CA 1
ATOM 1597 C C . PHE B 1 7 ? -30.875 25.469 -39.531 1 56.38 7 PHE B C 1
ATOM 1599 O O . PHE B 1 7 ? -30.406 25.219 -38.406 1 56.38 7 PHE B O 1
ATOM 1606 N N . ILE B 1 8 ? -31.203 24.578 -40.375 1 54.88 8 ILE B N 1
ATOM 1607 C CA . ILE B 1 8 ? -31.156 23.172 -40 1 54.88 8 ILE B CA 1
ATOM 1608 C C . ILE B 1 8 ? -29.719 22.703 -39.906 1 54.88 8 ILE B C 1
ATOM 1610 O O . ILE B 1 8 ? -29.344 21.938 -39.031 1 54.88 8 ILE B O 1
ATOM 1614 N N . LEU B 1 9 ? -28.781 23.328 -40.656 1 51.47 9 LEU B N 1
ATOM 1615 C CA . LEU B 1 9 ? -27.391 22.891 -40.656 1 51.47 9 LEU B CA 1
ATOM 1616 C C . LEU B 1 9 ? -26.656 23.422 -39.438 1 51.47 9 LEU B C 1
ATOM 1618 O O . LEU B 1 9 ? -25.828 22.719 -38.844 1 51.47 9 LEU B O 1
ATOM 1622 N N . ILE B 1 10 ? -27.031 24.656 -38.938 1 49.88 10 ILE B N 1
ATOM 1623 C CA . ILE B 1 10 ? -26.391 25.188 -37.719 1 49.88 10 ILE B CA 1
ATOM 1624 C C . ILE B 1 10 ? -26.844 24.391 -36.5 1 49.88 10 ILE B C 1
ATOM 1626 O O . ILE B 1 10 ? -26.047 24.141 -35.594 1 49.88 10 ILE B O 1
ATOM 1630 N N . PHE B 1 11 ? -28.078 23.828 -36.531 1 49.78 11 PHE B N 1
ATOM 1631 C CA . PHE B 1 11 ? -28.562 23.078 -35.375 1 49.78 11 PHE B CA 1
ATOM 1632 C C . PHE B 1 11 ? -27.859 21.719 -35.281 1 49.78 11 PHE B C 1
ATOM 1634 O O . PHE B 1 11 ? -27.719 21.156 -34.219 1 49.78 11 PHE B O 1
ATOM 1641 N N . ILE B 1 12 ? -27.438 21.172 -36.375 1 46.66 12 ILE B N 1
ATOM 1642 C CA . ILE B 1 12 ? -26.797 19.875 -36.312 1 46.66 12 ILE B CA 1
ATOM 1643 C C . ILE B 1 12 ? -25.375 20.016 -35.75 1 46.66 12 ILE B C 1
ATOM 1645 O O . ILE B 1 12 ? -24.906 19.156 -35.031 1 46.66 12 ILE B O 1
ATOM 1649 N N . VAL B 1 13 ? -24.703 21.234 -35.906 1 45.59 13 VAL B N 1
ATOM 1650 C CA . VAL B 1 13 ? -23.312 21.359 -35.438 1 45.59 13 VAL B CA 1
ATOM 1651 C C . VAL B 1 13 ? -23.281 21.5 -33.938 1 45.59 13 VAL B C 1
ATOM 1653 O O . VAL B 1 13 ? -22.359 21 -33.25 1 45.59 13 VAL B O 1
ATOM 1656 N N . VAL B 1 14 ? -24.328 22.141 -33.344 1 44.59 14 VAL B N 1
ATOM 1657 C CA . VAL B 1 14 ? -24.25 22.422 -31.906 1 44.59 14 VAL B CA 1
ATOM 1658 C C . VAL B 1 14 ? -24.531 21.141 -31.109 1 44.59 14 VAL B C 1
ATOM 1660 O O . VAL B 1 14 ? -24.078 21 -29.969 1 44.59 14 VAL B O 1
ATOM 1663 N N . THR B 1 15 ? -25.25 20.188 -31.719 1 43.5 15 THR B N 1
ATOM 1664 C CA . THR B 1 15 ? -25.578 19.016 -30.906 1 43.5 15 THR B CA 1
ATOM 1665 C C . THR B 1 15 ? -24.422 18.031 -30.891 1 43.5 15 THR B C 1
ATOM 1667 O O . THR B 1 15 ? -24.469 17.031 -30.172 1 43.5 15 THR B O 1
ATOM 1670 N N . GLY B 1 16 ? -23.375 18.344 -31.719 1 41.25 16 GLY B N 1
ATOM 1671 C CA . GLY B 1 16 ? -22.375 17.281 -31.797 1 41.25 16 GLY B CA 1
ATOM 1672 C C . GLY B 1 16 ? -21.281 17.422 -30.75 1 41.25 16 GLY B C 1
ATOM 1673 O O . GLY B 1 16 ? -20.406 16.547 -30.641 1 41.25 16 GLY B O 1
ATOM 1674 N N . CYS B 1 17 ? -21.109 18.672 -30.281 1 38.41 17 CYS B N 1
ATOM 1675 C CA . CYS B 1 17 ? -20.031 18.719 -29.297 1 38.41 17 CYS B CA 1
ATOM 1676 C C . CYS B 1 17 ? -20.516 18.281 -27.922 1 38.41 17 CYS B C 1
ATOM 1678 O O . CYS B 1 17 ? -20.984 19.094 -27.141 1 38.41 17 CYS B O 1
ATOM 1680 N N . GLY B 1 18 ? -21.344 17.25 -27.922 1 36.34 18 GLY B N 1
ATOM 1681 C CA . GLY B 1 18 ? -21.469 16.688 -26.594 1 36.34 18 GLY B CA 1
ATOM 1682 C C . GLY B 1 18 ? -20.141 16.547 -25.891 1 36.34 18 GLY B C 1
ATOM 1683 O O . GLY B 1 18 ? -19.141 16.141 -26.484 1 36.34 18 GLY B O 1
ATOM 1684 N N . THR B 1 19 ? -19.844 17.469 -24.969 1 39.97 19 THR B N 1
ATOM 1685 C CA . THR B 1 19 ? -18.719 17.297 -24.031 1 39.97 19 THR B CA 1
ATOM 1686 C C . THR B 1 19 ? -18.719 15.883 -23.453 1 39.97 19 THR B C 1
ATOM 1688 O O . THR B 1 19 ? -19.219 15.664 -22.344 1 39.97 19 THR B O 1
ATOM 1691 N N . ASP B 1 20 ? -19.109 14.906 -24.328 1 34.53 20 ASP B N 1
ATOM 1692 C CA . ASP B 1 20 ? -18.875 13.594 -23.734 1 34.53 20 ASP B CA 1
ATOM 1693 C C . ASP B 1 20 ? -17.422 13.414 -23.344 1 34.53 20 ASP B C 1
ATOM 1695 O O . ASP B 1 20 ? -16.531 13.344 -24.203 1 34.53 20 ASP B O 1
ATOM 1699 N N . ILE B 1 21 ? -17.047 13.93 -22.234 1 35.12 21 ILE B N 1
ATOM 1700 C CA . ILE B 1 21 ? -15.805 13.508 -21.578 1 35.12 21 ILE B CA 1
ATOM 1701 C C . ILE B 1 21 ? -15.703 11.984 -21.594 1 35.12 21 ILE B C 1
ATOM 1703 O O . ILE B 1 21 ? -16.438 11.305 -20.891 1 35.12 21 ILE B O 1
ATOM 1707 N N . GLU B 1 22 ? -15.398 11.398 -22.781 1 33.5 22 GLU B N 1
ATOM 1708 C CA . GLU B 1 22 ? -15.062 9.977 -22.828 1 33.5 22 GLU B CA 1
ATOM 1709 C C . GLU B 1 22 ? -13.945 9.641 -21.844 1 33.5 22 GLU B C 1
ATOM 1711 O O . GLU B 1 22 ? -12.836 10.18 -21.953 1 33.5 22 GLU B O 1
ATOM 1716 N N . THR B 1 23 ? -14.305 9.172 -20.656 1 34.91 23 THR B N 1
ATOM 1717 C CA . THR B 1 23 ? -13.375 8.602 -19.688 1 34.91 23 THR B CA 1
ATOM 1718 C C . THR B 1 23 ? -12.805 7.281 -20.188 1 34.91 23 THR B C 1
ATOM 1720 O O . THR B 1 23 ? -13.555 6.324 -20.406 1 34.91 23 THR B O 1
ATOM 1723 N N . ILE B 1 24 ? -11.711 7.219 -21 1 34.59 24 ILE B N 1
ATOM 1724 C CA . ILE B 1 24 ? -11.039 5.977 -21.391 1 34.59 24 ILE B CA 1
ATOM 1725 C C . ILE B 1 24 ? -10.273 5.418 -20.188 1 34.59 24 ILE B C 1
ATOM 1727 O O . ILE B 1 24 ? -9.359 6.066 -19.672 1 34.59 24 ILE B O 1
ATOM 1731 N N . SER B 1 25 ? -10.859 4.523 -19.484 1 40.03 25 SER B N 1
ATOM 1732 C CA . SER B 1 25 ? -10.148 3.77 -18.453 1 40.03 25 SER B CA 1
ATOM 1733 C C . SER B 1 25 ? -9.195 2.754 -19.078 1 40.03 25 SER B C 1
ATOM 1735 O O . SER B 1 25 ? -9.586 1.997 -19.969 1 40.03 25 SER B O 1
ATOM 1737 N N . ILE B 1 26 ? -7.93 3.074 -19.188 1 40.69 26 ILE B N 1
ATOM 1738 C CA . ILE B 1 26 ? -6.945 2.084 -19.625 1 40.69 26 ILE B CA 1
ATOM 1739 C C . ILE B 1 26 ? -6.891 0.945 -18.609 1 40.69 26 ILE B C 1
ATOM 1741 O O . ILE B 1 26 ? -6.559 1.162 -17.438 1 40.69 26 ILE B O 1
ATOM 1745 N N . GLU B 1 27 ? -7.641 -0.072 -19.031 1 50.97 27 GLU B N 1
ATOM 1746 C CA . GLU B 1 27 ? -7.484 -1.279 -18.234 1 50.97 27 GLU B CA 1
ATOM 1747 C C . GLU B 1 27 ? -6.219 -2.039 -18.609 1 50.97 27 GLU B C 1
ATOM 1749 O O . GLU B 1 27 ? -6.047 -2.426 -19.766 1 50.97 27 GLU B O 1
ATOM 1754 N N . ARG B 1 28 ? -5.141 -1.904 -17.812 1 54.75 28 ARG B N 1
ATOM 1755 C CA . ARG B 1 28 ? -3.939 -2.721 -17.953 1 54.75 28 ARG B CA 1
ATOM 1756 C C . ARG B 1 28 ? -4.27 -4.203 -17.828 1 54.75 28 ARG B C 1
ATOM 1758 O O . ARG B 1 28 ? -5 -4.605 -16.922 1 54.75 28 ARG B O 1
ATOM 1765 N N . GLU B 1 29 ? -4.051 -4.895 -18.984 1 65.44 29 GLU B N 1
ATOM 1766 C CA . GLU B 1 29 ? -4.145 -6.348 -18.891 1 65.44 29 GLU B CA 1
ATOM 1767 C C . GLU B 1 29 ? -2.77 -6.98 -18.703 1 65.44 29 GLU B C 1
ATOM 1769 O O . GLU B 1 29 ? -1.918 -6.891 -19.594 1 65.44 29 GLU B O 1
ATOM 1774 N N . GLY B 1 30 ? -2.396 -7.215 -17.406 1 70.75 30 GLY B N 1
ATOM 1775 C CA . GLY B 1 30 ? -1.145 -7.879 -17.078 1 70.75 30 GLY B CA 1
ATOM 1776 C C . GLY B 1 30 ? -1.286 -9.383 -16.938 1 70.75 30 GLY B C 1
ATOM 1777 O O . GLY B 1 30 ? -2.328 -9.875 -16.5 1 70.75 30 GLY B O 1
ATOM 1778 N N . VAL B 1 31 ? -0.246 -10.023 -17.562 1 85.12 31 VAL B N 1
ATOM 1779 C CA . VAL B 1 31 ? -0.218 -11.469 -17.391 1 85.12 31 VAL B CA 1
ATOM 1780 C C . VAL B 1 31 ? 0.979 -11.867 -16.531 1 85.12 31 VAL B C 1
ATOM 1782 O O . VAL B 1 31 ? 2.051 -11.266 -16.641 1 85.12 31 VAL B O 1
ATOM 1785 N N . LEU B 1 32 ? 0.741 -12.742 -15.695 1 94.88 32 LEU B N 1
ATOM 1786 C CA . LEU B 1 32 ? 1.765 -13.367 -14.859 1 94.88 32 LEU B CA 1
ATOM 1787 C C . LEU B 1 32 ? 1.706 -14.883 -14.977 1 94.88 32 LEU B C 1
ATOM 1789 O O . LEU B 1 32 ? 0.621 -15.469 -14.977 1 94.88 32 LEU B O 1
ATOM 1793 N N . SER B 1 33 ? 2.867 -15.492 -15.164 1 95.44 33 SER B N 1
ATOM 1794 C CA . SER B 1 33 ? 3 -16.938 -15.031 1 95.44 33 SER B CA 1
ATOM 1795 C C . SER B 1 33 ? 4.164 -17.297 -14.109 1 95.44 33 SER B C 1
ATOM 1797 O O . SER B 1 33 ? 5.219 -16.672 -14.156 1 95.44 33 SER B O 1
ATOM 1799 N N . PHE B 1 34 ? 3.867 -18.328 -13.336 1 97.38 34 PHE B N 1
ATOM 1800 C CA . PHE B 1 34 ? 4.969 -18.781 -12.5 1 97.38 34 PHE B CA 1
ATOM 1801 C C . PHE B 1 34 ? 4.789 -20.25 -12.141 1 97.38 34 PHE B C 1
ATOM 1803 O O . PHE B 1 34 ? 3.699 -20.812 -12.29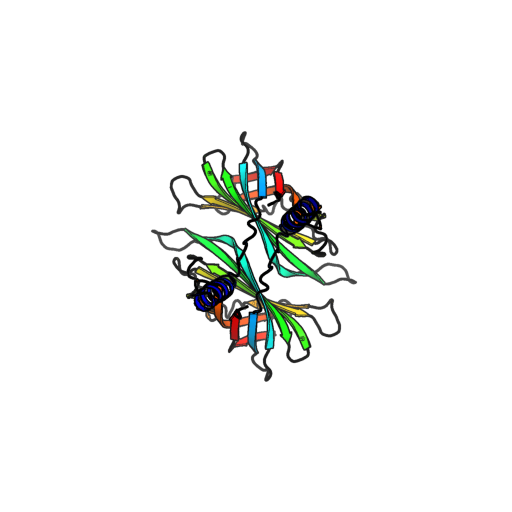7 1 97.38 34 PHE B O 1
ATOM 1810 N N . ARG B 1 35 ? 5.879 -20.844 -11.703 1 96.75 35 ARG B N 1
ATOM 1811 C CA . ARG B 1 35 ? 5.887 -22.219 -11.219 1 96.75 35 ARG B CA 1
ATOM 1812 C C . ARG B 1 35 ? 6.066 -22.266 -9.711 1 96.75 35 ARG B C 1
ATOM 1814 O O . ARG B 1 35 ? 6.617 -21.328 -9.117 1 96.75 35 ARG B O 1
ATOM 1821 N N . VAL B 1 36 ? 5.539 -23.312 -9.164 1 96.44 36 VAL B N 1
ATOM 1822 C CA . VAL B 1 36 ? 5.684 -23.578 -7.738 1 96.44 36 VAL B CA 1
ATOM 1823 C C . VAL B 1 36 ? 6.418 -24.891 -7.527 1 96.44 36 VAL B C 1
ATOM 1825 O O . VAL B 1 36 ? 6.117 -25.891 -8.188 1 96.44 36 VAL B O 1
ATOM 1828 N N . GLU B 1 37 ? 7.352 -24.844 -6.621 1 94.81 37 GLU B N 1
ATOM 1829 C CA . GLU B 1 37 ? 8.125 -26.062 -6.355 1 94.81 37 GLU B CA 1
ATOM 1830 C C . GLU B 1 37 ? 7.215 -27.203 -5.938 1 94.81 37 GLU B C 1
ATOM 1832 O O . GLU B 1 37 ? 6.332 -27.047 -5.098 1 94.81 37 GLU B O 1
ATOM 1837 N N . GLY B 1 38 ? 7.465 -28.344 -6.523 1 91.25 38 GLY B N 1
ATOM 1838 C CA . GLY B 1 38 ? 6.688 -29.531 -6.195 1 91.25 38 GLY B CA 1
ATOM 1839 C C . GLY B 1 38 ? 5.414 -29.656 -7.012 1 91.25 38 GLY B C 1
ATOM 1840 O O . GLY B 1 38 ? 4.672 -30.625 -6.875 1 91.25 38 GLY B O 1
ATOM 1841 N N . GLN B 1 39 ? 5.168 -28.656 -7.855 1 91.75 39 GLN B N 1
ATOM 1842 C CA . GLN B 1 39 ? 3.982 -28.688 -8.703 1 91.75 39 GLN B CA 1
ATOM 1843 C C . GLN B 1 39 ? 4.363 -28.703 -10.18 1 91.75 39 GLN B C 1
ATOM 1845 O O . GLN B 1 39 ? 5.316 -28.047 -10.586 1 91.75 39 GLN B O 1
ATOM 1850 N N . SER B 1 40 ? 3.578 -29.375 -10.945 1 90.38 40 SER B N 1
ATOM 1851 C CA . SER B 1 40 ? 3.906 -29.547 -12.359 1 90.38 40 SER B CA 1
ATOM 1852 C C . SER B 1 40 ? 3.213 -28.484 -13.211 1 90.38 40 SER B C 1
ATOM 1854 O O . SER B 1 40 ? 3.672 -28.172 -14.312 1 90.38 40 SER B O 1
ATOM 1856 N N . GLU B 1 41 ? 2.184 -27.984 -12.734 1 92.56 41 GLU B N 1
ATOM 1857 C CA . GLU B 1 41 ? 1.403 -27.047 -13.539 1 92.56 41 GLU B CA 1
ATOM 1858 C C . GLU B 1 41 ? 1.76 -25.594 -13.203 1 92.56 41 GLU B C 1
ATOM 1860 O O . GLU B 1 41 ? 2.24 -25.312 -12.109 1 92.56 41 GLU B O 1
ATOM 1865 N N . THR B 1 42 ? 1.463 -24.781 -14.148 1 94.75 42 THR B N 1
ATOM 1866 C CA . THR B 1 42 ? 1.824 -23.375 -14.062 1 94.75 42 THR B CA 1
ATOM 1867 C C . THR B 1 42 ? 0.666 -22.547 -13.5 1 94.75 42 THR B C 1
ATOM 1869 O O . THR B 1 42 ? -0.487 -22.75 -13.891 1 94.75 42 THR B O 1
ATOM 1872 N N . TRP B 1 43 ? 1.03 -21.688 -12.594 1 96.31 43 TRP B N 1
ATOM 1873 C CA . TRP B 1 43 ? 0.079 -20.688 -12.102 1 96.31 43 TRP B CA 1
ATOM 1874 C C . TRP B 1 43 ? 0.02 -19.484 -13.031 1 96.31 43 TRP B C 1
ATOM 1876 O O . TRP B 1 43 ? 1.034 -19.094 -13.609 1 96.31 43 TRP B O 1
ATOM 1886 N N . ARG B 1 44 ? -1.229 -18.922 -13.117 1 93.69 44 ARG B N 1
ATOM 1887 C CA . ARG B 1 44 ? -1.381 -17.812 -14.062 1 93.69 44 ARG B CA 1
ATOM 1888 C C . ARG B 1 44 ? -2.316 -16.75 -13.516 1 93.69 44 ARG B C 1
ATOM 1890 O O . ARG B 1 44 ? -3.293 -17.062 -12.828 1 93.69 44 ARG B O 1
ATOM 1897 N N . SER B 1 45 ? -1.915 -15.547 -13.812 1 92.88 45 SER B N 1
ATOM 1898 C CA . SER B 1 45 ? -2.783 -14.391 -13.609 1 92.88 45 SER B CA 1
ATOM 1899 C C . SER B 1 45 ? -3.037 -13.656 -14.922 1 92.88 45 SER B C 1
ATOM 1901 O O . SER B 1 45 ? -2.152 -13.578 -15.773 1 92.88 45 SER B O 1
ATOM 1903 N N . ARG B 1 46 ? -4.297 -13.102 -15.055 1 82.94 46 ARG B N 1
ATOM 1904 C CA . ARG B 1 46 ? -4.609 -12.344 -16.25 1 82.94 46 ARG B CA 1
ATOM 1905 C C . ARG B 1 46 ? -4.902 -10.883 -15.922 1 82.94 46 ARG B C 1
ATOM 1907 O O . ARG B 1 46 ? -5.418 -10.141 -16.766 1 82.94 46 ARG B O 1
ATOM 1914 N N . ASP B 1 47 ? -4.68 -10.562 -14.789 1 83.69 47 ASP B N 1
ATOM 1915 C CA . ASP B 1 47 ? -4.895 -9.18 -14.359 1 83.69 47 ASP B CA 1
ATOM 1916 C C . ASP B 1 47 ? -3.75 -8.703 -13.469 1 83.69 47 ASP B C 1
ATOM 1918 O O . ASP B 1 47 ? -3.203 -9.469 -12.68 1 83.69 47 ASP B O 1
ATOM 1922 N N . MET B 1 48 ? -3.395 -7.496 -13.727 1 86.62 48 MET B N 1
ATOM 1923 C CA . MET B 1 48 ? -2.361 -6.859 -12.914 1 86.62 48 MET B CA 1
ATOM 1924 C C . MET B 1 48 ? -2.727 -5.41 -12.609 1 86.62 48 MET B C 1
ATOM 1926 O O . MET B 1 48 ? -3.139 -4.668 -13.5 1 86.62 48 MET B O 1
ATOM 1930 N N . MET B 1 49 ? -2.613 -5.129 -11.391 1 84.69 49 MET B N 1
ATOM 1931 C CA . MET B 1 49 ? -2.664 -3.734 -10.961 1 84.69 49 MET B CA 1
ATOM 1932 C C . MET B 1 49 ? -1.285 -3.246 -10.531 1 84.69 49 MET B C 1
ATOM 1934 O O . MET B 1 49 ? -0.568 -3.953 -9.82 1 84.69 49 MET B O 1
ATOM 1938 N N . PHE B 1 50 ? -0.896 -2.113 -11.062 1 85.62 50 PHE B N 1
ATOM 1939 C CA . PHE B 1 50 ? 0.366 -1.472 -10.719 1 85.62 50 PHE B CA 1
ATOM 1940 C C . PHE B 1 50 ? 0.146 -0.013 -10.336 1 85.62 50 PHE B C 1
ATOM 1942 O O . PHE B 1 50 ? -0.243 0.801 -11.172 1 85.62 50 PHE B O 1
ATOM 1949 N N . TYR B 1 51 ? 0.436 0.336 -9.094 1 83.12 51 TYR B N 1
ATOM 1950 C CA . TYR B 1 51 ? 0.116 1.69 -8.656 1 83.12 51 TYR B CA 1
ATOM 1951 C C . TYR B 1 51 ? 1.099 2.168 -7.594 1 83.12 51 TYR B C 1
ATOM 1953 O O . TYR B 1 51 ? 1.645 1.361 -6.84 1 83.12 51 TYR B O 1
ATOM 1961 N N . PRO B 1 52 ? 1.291 3.447 -7.594 1 87.5 52 PRO B N 1
ATOM 1962 C CA . PRO B 1 52 ? 2.133 4.027 -6.543 1 87.5 52 PRO B CA 1
ATOM 1963 C C . PRO B 1 52 ? 1.423 4.105 -5.195 1 87.5 52 PRO B C 1
ATOM 1965 O O . PRO B 1 52 ? 0.194 4.199 -5.145 1 87.5 52 PRO B O 1
ATOM 1968 N N . GLY B 1 53 ? 2.232 4.035 -4.168 1 89.12 53 GLY B N 1
ATOM 1969 C CA . GLY B 1 53 ? 1.775 4.227 -2.801 1 89.12 53 GLY B CA 1
ATOM 1970 C C . GLY B 1 53 ? 2.496 5.352 -2.082 1 89.12 53 GLY B C 1
ATOM 1971 O O . GLY B 1 53 ? 2.785 6.391 -2.678 1 89.12 53 GLY B O 1
ATOM 1972 N N . GLN B 1 54 ? 2.678 5.109 -0.888 1 91.69 54 GLN B N 1
ATOM 1973 C CA . GLN B 1 54 ? 3.289 6.113 -0.023 1 91.69 54 GLN B CA 1
ATOM 1974 C C . GLN B 1 54 ? 4.801 6.172 -0.232 1 91.69 54 GLN B C 1
ATOM 1976 O O . GLN B 1 54 ? 5.395 5.227 -0.756 1 91.69 54 GLN B O 1
ATOM 1981 N N . SER B 1 55 ? 5.324 7.254 0.186 1 94.44 55 SER B N 1
ATOM 1982 C CA . SER B 1 55 ? 6.777 7.328 0.287 1 94.44 55 SER B CA 1
ATOM 1983 C C . SER B 1 55 ? 7.289 6.535 1.485 1 94.44 55 SER B C 1
ATOM 1985 O O . SER B 1 55 ? 6.555 6.32 2.453 1 94.44 55 SER B O 1
ATOM 1987 N N . VAL B 1 56 ? 8.461 6.133 1.354 1 95.94 56 VAL B N 1
ATOM 1988 C CA . VAL B 1 56 ? 9.141 5.395 2.414 1 95.94 56 VAL B CA 1
ATOM 1989 C C . VAL B 1 56 ? 10.562 5.914 2.582 1 95.94 56 VAL B C 1
ATOM 1991 O O . VAL B 1 56 ? 11.258 6.176 1.595 1 95.94 56 VAL B O 1
ATOM 1994 N N . VAL B 1 57 ? 10.953 6.082 3.814 1 95.62 57 VAL B N 1
ATOM 1995 C CA . VAL B 1 57 ? 12.328 6.469 4.117 1 95.62 57 VAL B CA 1
ATOM 1996 C C . VAL B 1 57 ? 13.109 5.254 4.605 1 95.62 57 VAL B C 1
ATOM 1998 O O . VAL B 1 57 ? 12.688 4.566 5.539 1 95.62 57 VAL B O 1
ATOM 2001 N N . VAL B 1 58 ? 14.172 5.016 3.975 1 94.88 58 VAL B N 1
ATOM 2002 C CA . VAL B 1 58 ? 15.07 3.951 4.406 1 94.88 58 VAL B CA 1
ATOM 2003 C C . VAL B 1 58 ? 16.406 4.547 4.852 1 94.88 58 VAL B C 1
ATOM 2005 O O . VAL B 1 58 ? 16.969 5.41 4.168 1 94.88 58 VAL B O 1
ATOM 2008 N N . GLU B 1 59 ? 16.812 4.059 5.977 1 90.56 59 GLU B N 1
ATOM 2009 C CA . GLU B 1 59 ? 18.094 4.516 6.512 1 90.56 59 GLU B CA 1
ATOM 2010 C C . GLU B 1 59 ? 19.219 3.57 6.117 1 90.56 59 GLU B C 1
ATOM 2012 O O . GLU B 1 59 ? 19.047 2.352 6.113 1 90.56 59 GLU B O 1
ATOM 2017 N N . PHE B 1 60 ? 20.312 4.211 5.812 1 90.12 60 PHE B N 1
ATOM 2018 C CA . PHE B 1 60 ? 21.5 3.461 5.414 1 90.12 60 PHE B CA 1
ATOM 2019 C C . PHE B 1 60 ? 22.656 3.764 6.344 1 90.12 60 PHE B C 1
ATOM 2021 O O . PHE B 1 60 ? 22.672 4.785 7.031 1 90.12 60 PHE B O 1
ATOM 2028 N N . ASP B 1 61 ? 23.594 2.799 6.504 1 80.94 61 ASP B N 1
ATOM 2029 C CA . ASP B 1 61 ? 24.797 2.986 7.309 1 80.94 61 ASP B CA 1
ATOM 2030 C C . ASP B 1 61 ? 25.797 3.885 6.59 1 80.94 61 ASP B C 1
ATOM 2032 O O . ASP B 1 61 ? 27 3.846 6.879 1 80.94 61 ASP B O 1
ATOM 2036 N N . ASP B 1 62 ? 25.391 4.691 5.762 1 68.69 62 ASP B N 1
ATOM 2037 C CA . ASP B 1 62 ? 26.25 5.609 5.02 1 68.69 62 ASP B CA 1
ATOM 2038 C C . ASP B 1 62 ? 26.203 7.008 5.629 1 68.69 62 ASP B C 1
ATOM 2040 O O . ASP B 1 62 ? 25.141 7.59 5.793 1 68.69 62 ASP B O 1
ATOM 2044 N N . GLU B 1 63 ? 27.359 7.387 6.102 1 67.94 63 GLU B N 1
ATOM 2045 C CA . GLU B 1 63 ? 27.469 8.695 6.742 1 67.94 63 GLU B CA 1
ATOM 2046 C C . GLU B 1 63 ? 27 9.805 5.809 1 67.94 63 GLU B C 1
ATOM 2048 O O . GLU B 1 63 ? 26.469 10.82 6.266 1 67.94 63 GLU B O 1
ATOM 2053 N N . THR B 1 64 ? 27.203 9.625 4.516 1 69.56 64 THR B N 1
ATOM 2054 C CA . THR B 1 64 ? 26.891 10.68 3.557 1 69.56 64 THR B CA 1
ATOM 2055 C C . THR B 1 64 ? 25.422 10.664 3.186 1 69.56 64 THR B C 1
ATOM 2057 O O . THR B 1 64 ? 24.844 11.695 2.818 1 69.56 64 THR B O 1
ATOM 2060 N N . LEU B 1 65 ? 24.844 9.555 3.139 1 65.25 65 LEU B N 1
ATOM 2061 C CA . LEU B 1 65 ? 23.422 9.453 2.826 1 65.25 65 LEU B CA 1
ATOM 2062 C C . LEU B 1 65 ? 22.672 8.672 3.908 1 65.25 65 LEU B C 1
ATOM 2064 O O . LEU B 1 65 ? 22.25 7.543 3.678 1 65.25 65 LEU B O 1
ATOM 2068 N N . PRO B 1 66 ? 22.438 9.312 4.98 1 81.12 66 PRO B N 1
ATOM 2069 C CA . PRO B 1 66 ? 21.922 8.539 6.117 1 81.12 66 PRO B CA 1
ATOM 2070 C C . PRO B 1 66 ? 20.484 8.094 5.914 1 81.12 66 PRO B C 1
ATOM 2072 O O . PRO B 1 66 ? 20.078 7.035 6.41 1 81.12 66 PRO B O 1
ATOM 2075 N N . SER B 1 67 ? 19.703 8.844 5.059 1 89.88 67 SER B N 1
ATOM 2076 C CA . SER B 1 67 ? 18.312 8.453 4.809 1 89.88 67 SER B CA 1
ATOM 2077 C C . SER B 1 67 ? 17.891 8.789 3.381 1 89.88 67 SER B C 1
ATOM 2079 O O . SER B 1 67 ? 18.281 9.836 2.85 1 89.88 67 SER B O 1
ATOM 2081 N N . VAL B 1 68 ? 17.297 7.852 2.697 1 93.81 68 VAL B N 1
ATOM 2082 C CA . VAL B 1 68 ? 16.844 8.047 1.322 1 93.81 68 VAL B CA 1
ATOM 2083 C C . VAL B 1 68 ? 15.328 7.844 1.236 1 93.81 68 VAL B C 1
ATOM 2085 O O . VAL B 1 68 ? 14.789 6.922 1.848 1 93.81 68 VAL B O 1
ATOM 2088 N N . LEU B 1 69 ? 14.711 8.766 0.511 1 95.94 69 LEU B N 1
ATOM 2089 C CA . LEU B 1 69 ? 13.281 8.688 0.248 1 95.94 69 LEU B CA 1
ATOM 2090 C C . LEU B 1 69 ? 13 7.855 -0.996 1 95.94 69 LEU B C 1
ATOM 2092 O O . LEU B 1 69 ? 13.578 8.102 -2.057 1 95.94 69 LEU B O 1
ATOM 2096 N N . PHE B 1 70 ? 12.148 6.883 -0.862 1 96.5 70 PHE B N 1
ATOM 2097 C CA . PHE B 1 70 ? 11.656 6.059 -1.958 1 96.5 70 PHE B CA 1
ATOM 2098 C C . PHE B 1 70 ? 10.148 6.195 -2.102 1 96.5 70 PHE B C 1
ATOM 2100 O O . PHE B 1 70 ? 9.469 6.68 -1.19 1 96.5 70 PHE B O 1
ATOM 2107 N N . ARG B 1 71 ? 9.656 5.82 -3.305 1 96.19 71 ARG B N 1
ATOM 2108 C CA . ARG B 1 71 ? 8.219 5.648 -3.514 1 96.19 71 ARG B CA 1
ATOM 2109 C C . ARG B 1 71 ? 7.848 4.168 -3.557 1 96.19 71 ARG B C 1
ATOM 2111 O O . ARG B 1 71 ? 8.422 3.402 -4.336 1 96.19 71 ARG B O 1
ATOM 2118 N N . ARG B 1 72 ? 6.938 3.822 -2.703 1 95.62 72 ARG B N 1
ATOM 2119 C CA . ARG B 1 72 ? 6.484 2.438 -2.74 1 95.62 72 ARG B CA 1
ATOM 2120 C C . ARG B 1 72 ? 5.516 2.209 -3.895 1 95.62 72 ARG B C 1
ATOM 2122 O O . ARG B 1 72 ? 4.602 3.008 -4.113 1 95.62 72 ARG B O 1
ATOM 2129 N N . TYR B 1 73 ? 5.703 1.166 -4.637 1 94.19 73 TYR B N 1
ATOM 2130 C CA . TYR B 1 73 ? 4.789 0.687 -5.668 1 94.19 73 TYR B CA 1
ATOM 2131 C C . TYR B 1 73 ? 4.23 -0.684 -5.305 1 94.19 73 TYR B C 1
ATOM 2133 O O . TYR B 1 73 ? 4.926 -1.505 -4.703 1 94.19 73 TYR B O 1
ATOM 2141 N N . TYR B 1 74 ? 3.055 -0.881 -5.727 1 91.69 74 TYR B N 1
ATOM 2142 C CA . TYR B 1 74 ? 2.375 -2.152 -5.508 1 91.69 74 TYR B CA 1
ATOM 2143 C C . TYR B 1 74 ? 2.01 -2.811 -6.832 1 91.69 74 TYR B C 1
ATOM 2145 O O . TYR B 1 74 ? 1.427 -2.172 -7.711 1 91.69 74 TYR B O 1
ATOM 2153 N N . LEU B 1 75 ? 2.355 -4.02 -6.91 1 93.25 75 LEU B N 1
ATOM 2154 C CA . LEU B 1 75 ? 1.901 -4.891 -7.988 1 93.25 75 LEU B CA 1
ATOM 2155 C C . LEU B 1 75 ? 1.005 -6 -7.449 1 93.25 75 LEU B C 1
ATOM 2157 O O . LEU B 1 75 ? 1.412 -6.762 -6.57 1 93.25 75 LEU B O 1
ATOM 2161 N N . VAL B 1 76 ? -0.173 -6.047 -7.992 1 93.19 76 VAL B N 1
ATOM 2162 C CA . VAL B 1 76 ? -1.134 -7.047 -7.539 1 93.19 76 VAL B CA 1
ATOM 2163 C C . VAL B 1 76 ? -1.609 -7.883 -8.727 1 93.19 76 VAL B C 1
ATOM 2165 O O . VAL B 1 76 ? -2.102 -7.34 -9.719 1 93.19 76 VAL B O 1
ATOM 2168 N N . PHE B 1 77 ? -1.442 -9.148 -8.547 1 94.06 77 PHE B N 1
ATOM 2169 C CA . PHE B 1 77 ? -1.885 -10.102 -9.555 1 94.06 77 PHE B CA 1
ATOM 2170 C C . PHE B 1 77 ? -3.039 -10.945 -9.023 1 94.06 77 PHE B C 1
ATOM 2172 O O . PHE B 1 77 ? -2.949 -11.523 -7.941 1 94.06 77 PHE B O 1
ATOM 2179 N N . GLU B 1 78 ? -4.059 -11.016 -9.82 1 93 78 GLU B N 1
ATOM 2180 C CA . GLU B 1 78 ? -5.191 -11.883 -9.508 1 93 78 GLU B CA 1
ATOM 2181 C C . GLU B 1 78 ? -5.363 -12.977 -10.555 1 93 78 GLU B C 1
ATOM 2183 O O . GLU B 1 78 ? -5.387 -12.688 -11.758 1 93 78 GLU B O 1
ATOM 2188 N N . GLY B 1 79 ? -5.43 -14.211 -10.016 1 93.75 79 GLY B N 1
ATOM 2189 C CA . GLY B 1 79 ? -5.535 -15.312 -10.953 1 93.75 79 GLY B CA 1
ATOM 2190 C C . GLY B 1 79 ? -6.094 -16.578 -10.328 1 93.75 79 GLY B C 1
ATOM 2191 O O . GLY B 1 79 ? -6.781 -16.516 -9.312 1 93.75 79 GLY B O 1
ATOM 2192 N N . LYS B 1 80 ? -5.855 -17.641 -11.133 1 92.44 80 LYS B N 1
ATOM 2193 C CA . LYS B 1 80 ? -6.301 -18.953 -10.68 1 92.44 80 LYS B CA 1
ATOM 2194 C C . LYS B 1 80 ? -5.145 -19.953 -10.672 1 92.44 80 LYS B C 1
ATOM 2196 O O . LYS B 1 80 ? -4.32 -19.953 -11.586 1 92.44 80 LYS B O 1
ATOM 2201 N N . SER B 1 81 ? -5.172 -20.672 -9.578 1 93.12 81 SER B N 1
ATOM 2202 C CA . SER B 1 81 ? -4.238 -21.797 -9.508 1 93.12 81 SER B CA 1
ATOM 2203 C C . SER B 1 81 ? -4.609 -22.891 -10.508 1 93.12 81 SER B C 1
ATOM 2205 O O . SER B 1 81 ? -5.715 -22.891 -11.055 1 93.12 81 SER B O 1
ATOM 2207 N N . PRO B 1 82 ? -3.713 -23.781 -10.695 1 92.25 82 PRO B N 1
ATOM 2208 C CA . PRO B 1 82 ? -4.004 -24.875 -11.625 1 92.25 82 PRO B CA 1
ATOM 2209 C C . PRO B 1 82 ? -5.223 -25.703 -11.203 1 92.25 82 PRO B C 1
ATOM 2211 O O . PRO B 1 82 ? -5.961 -26.203 -12.055 1 92.25 82 PRO B O 1
ATOM 2214 N N . ASP B 1 83 ? -5.434 -25.844 -9.992 1 90.88 83 ASP B N 1
ATOM 2215 C CA . ASP B 1 83 ? -6.551 -26.641 -9.5 1 90.88 83 ASP B CA 1
ATOM 2216 C C . ASP B 1 83 ? -7.816 -25.781 -9.359 1 90.88 83 ASP B C 1
ATOM 2218 O O . ASP B 1 83 ? -8.828 -26.25 -8.836 1 90.88 83 ASP B O 1
ATOM 2222 N N . GLY B 1 84 ? -7.699 -24.531 -9.719 1 89.81 84 GLY B N 1
ATOM 2223 C CA . GLY B 1 84 ? -8.891 -23.703 -9.859 1 89.81 84 GLY B CA 1
ATOM 2224 C C . GLY B 1 84 ? -9.133 -22.797 -8.664 1 89.81 84 GLY B C 1
ATOM 2225 O O . GLY B 1 84 ? -10.164 -22.141 -8.586 1 89.81 84 GLY B O 1
ATOM 2226 N N . MET B 1 85 ? -8.219 -22.781 -7.773 1 93.25 85 MET B N 1
ATOM 2227 C CA . MET B 1 85 ? -8.383 -21.844 -6.656 1 93.25 85 MET B CA 1
ATOM 2228 C C . MET B 1 85 ? -8.008 -20.422 -7.07 1 93.25 85 MET B C 1
ATOM 2230 O O . MET B 1 85 ? -7.035 -20.234 -7.805 1 93.25 85 MET B O 1
ATOM 2234 N N . GLU B 1 86 ? -8.789 -19.469 -6.566 1 94.06 86 GLU B N 1
ATOM 2235 C CA . GLU B 1 86 ? -8.438 -18.078 -6.797 1 94.06 86 GLU B CA 1
ATOM 2236 C C . GLU B 1 86 ? -7.262 -17.656 -5.914 1 94.06 86 GLU B C 1
ATOM 2238 O O . GLU B 1 86 ? -7.156 -18.078 -4.766 1 94.06 86 GLU B O 1
ATOM 2243 N N . PHE B 1 87 ? -6.414 -16.828 -6.5 1 96.38 87 PHE B N 1
ATOM 2244 C CA . PHE B 1 87 ? -5.316 -16.312 -5.684 1 96.38 87 PHE B CA 1
ATOM 2245 C C . PHE B 1 87 ? -5.027 -14.859 -6.008 1 96.38 87 PHE B C 1
ATOM 2247 O O . PHE B 1 87 ? -5.395 -14.367 -7.078 1 96.38 87 PHE B O 1
ATOM 2254 N N . GLU B 1 88 ? -4.469 -14.203 -5.09 1 96.56 88 GLU B N 1
ATOM 2255 C CA . GLU B 1 88 ? -3.871 -12.883 -5.23 1 96.56 88 GLU B CA 1
ATOM 2256 C C . GLU B 1 88 ? -2.402 -12.891 -4.816 1 96.56 88 GLU B C 1
ATOM 2258 O O . GLU B 1 88 ? -2.072 -13.281 -3.693 1 96.56 88 GLU B O 1
ATOM 2263 N N . LEU B 1 89 ? -1.559 -12.539 -5.703 1 97.81 89 LEU B N 1
ATOM 2264 C CA . LEU B 1 89 ? -0.138 -12.344 -5.434 1 97.81 89 LEU B CA 1
ATOM 2265 C C . LEU B 1 89 ? 0.212 -10.859 -5.43 1 97.81 89 LEU B C 1
ATOM 2267 O O . LEU B 1 89 ? -0.055 -10.148 -6.398 1 97.81 89 LEU B O 1
ATOM 2271 N N . SER B 1 90 ? 0.795 -10.422 -4.383 1 97.12 90 SER B N 1
ATOM 2272 C CA . SER B 1 90 ? 1.117 -9.008 -4.238 1 97.12 90 SER B CA 1
ATOM 2273 C C . SER B 1 90 ? 2.613 -8.805 -4.027 1 97.12 90 SER B C 1
ATOM 2275 O O . SER B 1 90 ? 3.23 -9.484 -3.209 1 97.12 90 SER B O 1
ATOM 2277 N N . ILE B 1 91 ? 3.119 -7.859 -4.715 1 97.12 91 ILE B N 1
ATOM 2278 C CA . ILE B 1 91 ? 4.52 -7.457 -4.605 1 97.12 91 ILE B CA 1
ATOM 2279 C C . ILE B 1 91 ? 4.605 -5.965 -4.297 1 97.12 91 ILE B C 1
ATOM 2281 O O . ILE B 1 91 ? 3.914 -5.156 -4.918 1 97.12 91 ILE B O 1
ATOM 2285 N N . SER B 1 92 ? 5.418 -5.621 -3.33 1 97.12 92 SER B N 1
ATOM 2286 C CA . SER B 1 92 ? 5.672 -4.211 -3.055 1 97.12 92 SER B CA 1
ATOM 2287 C C . SER B 1 92 ? 7.145 -3.867 -3.248 1 97.12 92 SER B C 1
ATOM 2289 O O . SER B 1 92 ? 8.023 -4.543 -2.705 1 97.12 92 SER B O 1
ATOM 2291 N N . LEU B 1 93 ? 7.34 -2.756 -3.982 1 97.56 93 LEU B N 1
ATOM 2292 C CA . LEU B 1 93 ? 8.672 -2.252 -4.309 1 97.56 93 LEU B CA 1
ATOM 2293 C C . LEU B 1 93 ? 8.852 -0.822 -3.809 1 97.56 93 LEU B C 1
ATOM 2295 O O . LEU B 1 93 ? 7.93 -0.007 -3.902 1 97.56 93 LEU B O 1
ATOM 2299 N N . ASP B 1 94 ? 9.992 -0.579 -3.332 1 97.88 94 ASP B N 1
ATOM 2300 C CA . ASP B 1 94 ? 10.391 0.796 -3.051 1 97.88 94 ASP B CA 1
ATOM 2301 C C . ASP B 1 94 ? 11.383 1.305 -4.098 1 97.88 94 ASP B C 1
ATOM 2303 O O . ASP B 1 94 ? 12.484 0.771 -4.23 1 97.88 94 ASP B O 1
ATOM 2307 N N . VAL B 1 95 ? 10.93 2.363 -4.762 1 96.88 95 VAL B N 1
ATOM 2308 C CA . VAL B 1 95 ? 11.633 2.773 -5.973 1 96.88 95 VAL B CA 1
ATOM 2309 C C . VAL B 1 95 ? 12.188 4.184 -5.793 1 96.88 95 VAL B C 1
ATOM 2311 O O . VAL B 1 95 ? 11.484 5.078 -5.312 1 96.88 95 VAL B O 1
ATOM 2314 N N . LYS B 1 96 ? 13.406 4.34 -6.219 1 96.06 96 LYS B N 1
ATOM 2315 C CA . LYS B 1 96 ? 14.039 5.652 -6.117 1 96.06 96 LYS B CA 1
ATOM 2316 C C . LYS B 1 96 ? 13.68 6.531 -7.305 1 96.06 96 LYS B C 1
ATOM 2318 O O . LYS B 1 96 ? 13.211 7.66 -7.129 1 96.06 96 LYS B O 1
ATOM 2323 N N . ASP B 1 97 ? 13.898 6.078 -8.477 1 93.62 97 ASP B N 1
ATOM 2324 C CA . ASP B 1 97 ? 13.586 6.793 -9.711 1 93.62 97 ASP B CA 1
ATOM 2325 C C . ASP B 1 97 ? 12.32 6.242 -10.359 1 93.62 97 ASP B C 1
ATOM 2327 O O . ASP B 1 97 ? 12.344 5.176 -10.977 1 93.62 97 ASP B O 1
ATOM 2331 N N . THR B 1 98 ? 11.297 6.984 -10.281 1 88.81 98 THR B N 1
ATOM 2332 C CA . THR B 1 98 ? 10 6.508 -10.734 1 88.81 98 THR B CA 1
ATOM 2333 C C . THR B 1 98 ? 9.906 6.566 -12.258 1 88.81 98 THR B C 1
ATOM 2335 O O . THR B 1 98 ? 9 5.973 -12.852 1 88.81 98 THR B O 1
ATOM 2338 N N . ASP B 1 99 ? 10.844 7.215 -12.906 1 87.06 99 ASP B N 1
ATOM 2339 C CA . ASP B 1 99 ? 10.844 7.301 -14.367 1 87.06 99 ASP B CA 1
ATOM 2340 C C . ASP B 1 99 ? 11.578 6.113 -14.984 1 87.06 99 ASP B C 1
ATOM 2342 O O . ASP B 1 99 ? 11.43 5.84 -16.172 1 87.06 99 ASP B O 1
ATOM 2346 N N . ASP B 1 100 ? 12.391 5.523 -14.141 1 90.69 100 ASP B N 1
ATOM 2347 C CA . ASP B 1 100 ? 13.133 4.344 -14.578 1 90.69 100 ASP B CA 1
ATOM 2348 C C . ASP B 1 100 ? 13.016 3.215 -13.555 1 90.69 100 ASP B C 1
ATOM 2350 O O . ASP B 1 100 ? 13.805 3.141 -12.609 1 90.69 100 ASP B O 1
ATOM 2354 N N . LEU B 1 101 ? 12.203 2.348 -13.898 1 91.56 101 LEU B N 1
ATOM 2355 C CA . LEU B 1 101 ? 11.922 1.257 -12.969 1 91.56 101 LEU B CA 1
ATOM 2356 C C . LEU B 1 101 ? 12.742 0.021 -13.32 1 91.56 101 LEU B C 1
ATOM 2358 O O . LEU B 1 101 ? 12.641 -1.007 -12.641 1 91.56 101 LEU B O 1
ATOM 2362 N N . ARG B 1 102 ? 13.547 0.092 -14.289 1 93.25 102 ARG B N 1
ATOM 2363 C CA . ARG B 1 102 ? 14.273 -1.07 -14.789 1 93.25 102 ARG B CA 1
ATOM 2364 C C . ARG B 1 102 ? 15.445 -1.416 -13.883 1 93.25 102 ARG B C 1
ATOM 2366 O O . ARG B 1 102 ? 16.594 -1.073 -14.18 1 93.25 102 ARG B O 1
ATOM 2373 N N . HIS B 1 103 ? 15.133 -2.182 -12.859 1 96.12 103 HIS B N 1
ATOM 2374 C CA . HIS B 1 103 ? 16.109 -2.66 -11.898 1 96.12 103 HIS B CA 1
ATOM 2375 C C . HIS B 1 103 ? 15.727 -4.031 -11.352 1 96.12 103 HIS B C 1
ATOM 2377 O O . HIS B 1 103 ? 14.594 -4.484 -11.539 1 96.12 103 HIS B O 1
ATOM 2383 N N . ARG B 1 104 ? 16.75 -4.68 -10.844 1 97.25 104 ARG B N 1
ATOM 2384 C CA . ARG B 1 104 ? 16.5 -5.828 -9.977 1 97.25 104 ARG B CA 1
ATOM 2385 C C . ARG B 1 104 ? 16.391 -5.402 -8.516 1 97.25 104 ARG B C 1
ATOM 2387 O O . ARG B 1 104 ? 17.375 -4.926 -7.93 1 97.25 104 ARG B O 1
ATOM 2394 N N . TYR B 1 105 ? 15.297 -5.629 -7.992 1 98.12 105 TYR B N 1
ATOM 2395 C CA . TYR B 1 105 ? 15.023 -5.266 -6.609 1 98.12 105 TYR B CA 1
ATOM 2396 C C . TYR B 1 105 ? 15.18 -6.469 -5.684 1 98.12 105 TYR B C 1
ATOM 2398 O O . TYR B 1 105 ? 14.633 -7.543 -5.957 1 98.12 105 TYR B O 1
ATOM 2406 N N . THR B 1 106 ? 15.898 -6.25 -4.586 1 98.25 106 THR B N 1
ATOM 2407 C CA . THR B 1 106 ? 16.078 -7.27 -3.557 1 98.25 106 THR B CA 1
ATOM 2408 C C . THR B 1 106 ? 15.766 -6.707 -2.174 1 98.25 106 THR B C 1
ATOM 2410 O O . THR B 1 106 ? 15.438 -5.523 -2.039 1 98.25 106 THR B O 1
ATOM 2413 N N . SER B 1 107 ? 15.828 -7.613 -1.218 1 96.75 107 SER B N 1
ATOM 2414 C CA . SER B 1 107 ? 15.578 -7.152 0.143 1 96.75 107 SER B CA 1
ATOM 2415 C C . SER B 1 107 ? 16.719 -6.289 0.66 1 96.75 107 SER B C 1
ATOM 2417 O O . SER B 1 107 ? 16.578 -5.605 1.674 1 96.75 107 SER B O 1
ATOM 2419 N N . SER B 1 108 ? 17.844 -6.41 0.036 1 95.44 108 SER B N 1
ATOM 2420 C CA . SER B 1 108 ? 18.953 -5.512 0.312 1 95.44 108 SER B CA 1
ATOM 2421 C C . SER B 1 108 ? 18.828 -4.219 -0.487 1 95.44 108 SER B C 1
ATOM 2423 O O . SER B 1 108 ? 19.172 -4.18 -1.673 1 95.44 108 SER B O 1
ATOM 2425 N N . TYR B 1 109 ? 18.469 -3.246 0.162 1 95.88 109 TYR B N 1
ATOM 2426 C CA . TYR B 1 109 ? 18.156 -1.979 -0.49 1 95.88 109 TYR B CA 1
ATOM 2427 C C . TYR B 1 109 ? 19.422 -1.336 -1.056 1 95.88 109 TYR B C 1
ATOM 2429 O O . TYR B 1 109 ? 20.469 -1.356 -0.417 1 95.88 109 TYR B O 1
ATOM 2437 N N . HIS B 1 110 ? 19.219 -0.771 -2.199 1 95.19 110 HIS B N 1
ATOM 2438 C CA . HIS B 1 110 ? 20.234 0.079 -2.805 1 95.19 110 HIS B CA 1
ATOM 2439 C C . HIS B 1 110 ? 19.812 1.541 -2.807 1 95.19 110 HIS B C 1
ATOM 2441 O O . HIS B 1 110 ? 18.703 1.864 -3.229 1 95.19 110 HIS B O 1
ATOM 2447 N N . PRO B 1 111 ? 20.641 2.459 -2.391 1 93.44 111 PRO B N 1
ATOM 2448 C CA . PRO B 1 111 ? 20.219 3.852 -2.221 1 93.44 111 PRO B CA 1
ATOM 2449 C C . PRO B 1 111 ? 19.781 4.496 -3.529 1 93.44 111 PRO B C 1
ATOM 2451 O O . PRO B 1 111 ? 18.969 5.434 -3.514 1 93.44 111 PRO B O 1
ATOM 2454 N N . ASN B 1 112 ? 20.219 4 -4.688 1 93.75 112 ASN B N 1
ATOM 2455 C CA . ASN B 1 112 ? 19.875 4.633 -5.957 1 93.75 112 ASN B CA 1
ATOM 2456 C C . ASN B 1 112 ? 18.797 3.852 -6.707 1 93.75 112 ASN B C 1
ATOM 2458 O O . ASN B 1 112 ? 18.344 4.277 -7.77 1 93.75 112 ASN B O 1
ATOM 2462 N N . ARG B 1 113 ? 18.391 2.746 -6.184 1 95.69 113 ARG B N 1
ATOM 2463 C CA . ARG B 1 113 ? 17.438 1.927 -6.914 1 95.69 113 ARG B CA 1
ATOM 2464 C C . ARG B 1 113 ? 16.203 1.644 -6.059 1 95.69 113 ARG B C 1
ATOM 2466 O O . ARG B 1 113 ? 15.07 1.776 -6.531 1 95.69 113 ARG B O 1
ATOM 2473 N N . GLY B 1 114 ? 16.391 1.333 -4.875 1 97.19 114 GLY B N 1
ATOM 2474 C CA . GLY B 1 114 ? 15.328 0.875 -4.008 1 97.19 114 GLY B CA 1
ATOM 2475 C C . GLY B 1 114 ? 15.445 -0.587 -3.623 1 97.19 114 GLY B C 1
ATOM 2476 O O . GLY B 1 114 ? 16.562 -1.11 -3.5 1 97.19 114 GLY B O 1
ATOM 2477 N N . GLY B 1 115 ? 14.328 -1.156 -3.342 1 98.12 115 GLY B N 1
ATOM 2478 C CA . GLY B 1 115 ? 14.352 -2.533 -2.877 1 98.12 115 GLY B CA 1
ATOM 2479 C C . GLY B 1 115 ? 12.984 -3.201 -2.914 1 98.12 115 GLY B C 1
ATOM 2480 O O . GLY B 1 115 ? 11.977 -2.549 -3.195 1 98.12 115 GLY B O 1
ATOM 2481 N N . LEU B 1 116 ? 13.07 -4.52 -2.771 1 98.38 116 LEU B N 1
ATOM 2482 C CA . LEU B 1 116 ? 11.875 -5.332 -2.598 1 98.38 116 LEU B CA 1
ATOM 2483 C C . LEU B 1 116 ? 11.391 -5.289 -1.15 1 98.38 116 LEU B C 1
ATOM 2485 O O . LEU B 1 116 ? 12.078 -5.781 -0.25 1 98.38 116 LEU B O 1
ATOM 2489 N N . HIS B 1 117 ? 10.227 -4.742 -0.98 1 97.38 117 HIS B N 1
ATOM 2490 C CA . HIS B 1 117 ? 9.711 -4.59 0.374 1 97.38 117 HIS B CA 1
ATOM 2491 C C . HIS B 1 117 ? 9.039 -5.871 0.856 1 97.38 117 HIS B C 1
ATOM 2493 O O . HIS B 1 117 ? 9.336 -6.359 1.948 1 97.38 117 HIS B O 1
ATOM 2499 N N . ASP B 1 118 ? 8.133 -6.402 0.007 1 96.81 118 ASP B N 1
ATOM 2500 C CA . ASP B 1 118 ? 7.406 -7.578 0.469 1 96.81 118 ASP B CA 1
ATOM 2501 C C . ASP B 1 118 ? 6.77 -8.328 -0.703 1 96.81 118 ASP B C 1
ATOM 2503 O O . ASP B 1 118 ? 6.598 -7.762 -1.784 1 96.81 118 ASP B O 1
ATOM 2507 N N . VAL B 1 119 ? 6.531 -9.594 -0.494 1 97.56 119 VAL B N 1
ATOM 2508 C CA . VAL B 1 119 ? 5.715 -10.453 -1.352 1 97.56 11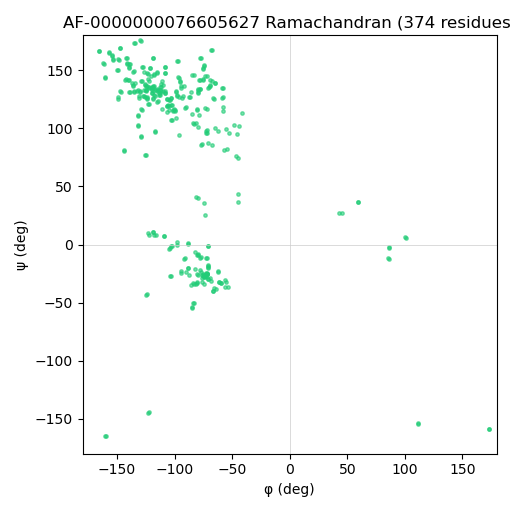9 VAL B CA 1
ATOM 2509 C C . VAL B 1 119 ? 4.691 -11.203 -0.506 1 97.56 119 VAL B C 1
ATOM 2511 O O . VAL B 1 119 ? 5.039 -11.781 0.526 1 97.56 119 VAL B O 1
ATOM 2514 N N . SER B 1 120 ? 3.473 -11.188 -0.956 1 97.38 120 SER B N 1
ATOM 2515 C CA . SER B 1 120 ? 2.443 -11.914 -0.221 1 97.38 120 SER B CA 1
ATOM 2516 C C . SER B 1 120 ? 1.483 -12.625 -1.171 1 97.38 120 SER B C 1
ATOM 2518 O O . SER B 1 120 ? 1.324 -12.211 -2.322 1 97.38 120 SER B O 1
ATOM 2520 N N . LEU B 1 121 ? 0.892 -13.656 -0.641 1 97.69 121 LEU B N 1
ATOM 2521 C CA . LEU B 1 121 ? -0.041 -14.492 -1.39 1 97.69 121 LEU B CA 1
ATOM 2522 C C . LEU B 1 121 ? -1.279 -14.805 -0.557 1 97.69 121 LEU B C 1
ATOM 2524 O O . LEU B 1 121 ? -1.17 -15.141 0.625 1 97.69 121 LEU B O 1
ATOM 2528 N N . ILE B 1 122 ? -2.373 -14.641 -1.12 1 97.12 122 ILE B N 1
ATOM 2529 C CA . ILE B 1 122 ? -3.635 -15.125 -0.569 1 97.12 122 ILE B CA 1
ATOM 2530 C C . ILE B 1 122 ? -4.27 -16.125 -1.531 1 97.12 122 ILE B C 1
ATOM 2532 O O . ILE B 1 122 ? -4.43 -15.836 -2.721 1 97.12 122 ILE B O 1
ATOM 2536 N N . VAL B 1 123 ? -4.551 -17.234 -1.026 1 95.25 123 VAL B N 1
ATOM 2537 C CA . VAL B 1 123 ? -5.285 -18.25 -1.781 1 95.25 123 VAL B CA 1
ATOM 2538 C C . VAL B 1 123 ? -6.645 -18.484 -1.129 1 95.25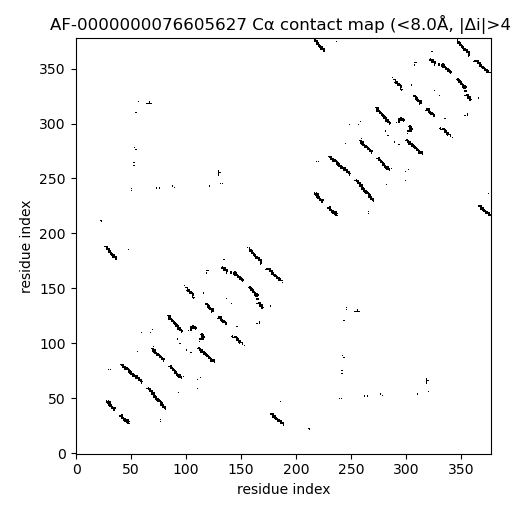 123 VAL B C 1
ATOM 2540 O O . VAL B 1 123 ? -6.73 -18.688 0.087 1 95.25 123 VAL B O 1
ATOM 2543 N N . ILE B 1 124 ? -7.598 -18.484 -1.974 1 93.31 124 ILE B N 1
ATOM 2544 C CA . ILE B 1 124 ? -8.953 -18.734 -1.496 1 93.31 124 ILE B CA 1
ATOM 2545 C C . ILE B 1 124 ? -9.312 -20.203 -1.718 1 93.31 124 ILE B C 1
ATOM 2547 O O . ILE B 1 124 ? -9.227 -20.703 -2.84 1 93.31 124 ILE B O 1
ATOM 2551 N N . GLU B 1 125 ? -9.758 -20.797 -0.671 1 89.12 125 GLU B N 1
ATOM 2552 C CA . GLU B 1 125 ? -10.062 -22.234 -0.758 1 89.12 125 GLU B CA 1
ATOM 2553 C C . GLU B 1 125 ? -11.219 -22.484 -1.721 1 89.12 125 GLU B C 1
ATOM 2555 O O . GLU B 1 125 ? -12.227 -21.781 -1.689 1 89.12 125 GLU B O 1
ATOM 2560 N N . LYS B 1 126 ? -10.906 -23.547 -2.414 1 87.38 126 LYS B N 1
ATOM 2561 C CA . LYS B 1 126 ? -11.961 -23.938 -3.346 1 87.38 126 LYS B CA 1
ATOM 2562 C C . LYS B 1 126 ? -13.211 -24.406 -2.598 1 87.38 126 LYS B C 1
ATOM 2564 O O . LYS B 1 126 ? -13.133 -25.297 -1.749 1 87.38 126 LYS B O 1
ATOM 2569 N N . GLY B 1 127 ? -14.344 -23.844 -2.877 1 84.81 127 GLY B N 1
ATOM 2570 C CA . GLY B 1 127 ? -15.602 -24.266 -2.287 1 84.81 127 GLY B CA 1
ATOM 2571 C C . GLY B 1 127 ? -15.883 -23.625 -0.942 1 84.81 127 GLY B C 1
ATOM 2572 O O . GLY B 1 127 ? -16.969 -23.781 -0.391 1 84.81 127 GLY B O 1
ATOM 2573 N N . ASN B 1 128 ? -14.898 -23 -0.393 1 85.25 128 ASN B N 1
ATOM 2574 C CA . ASN B 1 128 ? -15.078 -22.266 0.86 1 85.25 128 ASN B CA 1
ATOM 2575 C C . ASN B 1 128 ? -14.539 -20.844 0.769 1 85.25 128 ASN B C 1
ATOM 2577 O O . ASN B 1 128 ? -13.391 -20.594 1.124 1 85.25 128 ASN B O 1
ATOM 2581 N N . PRO B 1 129 ? -15.414 -19.938 0.425 1 82.44 129 PRO B N 1
ATOM 2582 C CA . PRO B 1 129 ? -14.953 -18.578 0.165 1 82.44 129 PRO B CA 1
ATOM 2583 C C . PRO B 1 129 ? -14.523 -17.844 1.436 1 82.44 129 PRO B C 1
ATOM 2585 O O . PRO B 1 129 ? -13.992 -16.734 1.364 1 82.44 129 PRO B O 1
ATOM 2588 N N . ASN B 1 130 ? -14.641 -18.5 2.555 1 82.25 130 ASN B N 1
ATOM 2589 C CA . ASN B 1 130 ? -14.258 -17.828 3.793 1 82.25 130 ASN B CA 1
ATOM 2590 C C . ASN B 1 130 ? -12.969 -18.406 4.371 1 82.25 130 ASN B C 1
ATOM 2592 O O . ASN B 1 130 ? -12.578 -18.062 5.484 1 82.25 130 ASN B O 1
ATOM 2596 N N . ARG B 1 131 ? -12.398 -19.234 3.637 1 88.56 131 ARG B N 1
ATOM 2597 C CA . ARG B 1 131 ? -11.125 -19.797 4.078 1 88.56 131 ARG B CA 1
ATOM 2598 C C . ARG B 1 131 ? -9.992 -19.344 3.166 1 88.56 131 ARG B C 1
ATOM 2600 O O . ARG B 1 131 ? -10.055 -19.516 1.947 1 88.56 131 ARG B O 1
ATOM 2607 N N . TYR B 1 132 ? -9.016 -18.859 3.836 1 93.19 132 TYR B N 1
ATOM 2608 C CA . TYR B 1 132 ? -7.887 -18.281 3.115 1 93.19 132 TYR B CA 1
ATOM 2609 C C . TYR B 1 132 ? -6.574 -18.906 3.555 1 93.19 132 TYR B C 1
ATOM 2611 O O . TYR B 1 132 ? -6.379 -19.188 4.742 1 93.19 132 TYR B O 1
ATOM 2619 N N . TYR B 1 133 ? -5.785 -19.141 2.588 1 92.94 133 TYR B N 1
ATOM 2620 C CA . TYR B 1 133 ? -4.383 -19.453 2.844 1 92.94 133 TYR B CA 1
ATOM 2621 C C . TYR B 1 133 ? -3.498 -18.25 2.551 1 92.94 133 TYR B C 1
ATOM 2623 O O . TYR B 1 133 ? -3.512 -17.719 1.438 1 92.94 133 TYR B O 1
ATOM 2631 N N . MET B 1 134 ? -2.822 -17.844 3.596 1 95.38 134 MET B N 1
ATOM 2632 C CA . MET B 1 134 ? -1.976 -16.672 3.467 1 95.38 134 MET B CA 1
ATOM 2633 C C . MET B 1 134 ? -0.501 -17.031 3.582 1 95.38 134 MET B C 1
ATOM 2635 O O . MET B 1 134 ? -0.123 -17.828 4.445 1 95.38 134 MET B O 1
ATOM 2639 N N . ALA B 1 135 ? 0.226 -16.453 2.697 1 96.38 135 ALA B N 1
ATOM 2640 C CA . ALA B 1 135 ? 1.674 -16.656 2.738 1 96.38 135 ALA B CA 1
ATOM 2641 C C . ALA B 1 135 ? 2.408 -15.328 2.52 1 96.38 135 ALA B C 1
ATOM 2643 O O . ALA B 1 135 ? 1.884 -14.422 1.87 1 96.38 135 ALA B O 1
ATOM 2644 N N . GLY B 1 136 ? 3.551 -15.242 3.143 1 96.12 136 GLY B N 1
ATOM 2645 C CA . GLY B 1 136 ? 4.441 -14.102 2.973 1 96.12 136 GLY B CA 1
ATOM 2646 C C . GLY B 1 136 ? 5.891 -14.5 2.773 1 96.12 136 GLY B C 1
ATOM 2647 O O . GLY B 1 136 ? 6.234 -15.68 2.879 1 96.12 136 GLY B O 1
ATOM 2648 N N . LEU B 1 137 ? 6.621 -13.5 2.486 1 95.88 137 LEU B N 1
ATOM 2649 C CA . LEU B 1 137 ? 8.039 -13.742 2.248 1 95.88 137 LEU B CA 1
ATOM 2650 C C . LEU B 1 137 ? 8.688 -14.398 3.459 1 95.88 137 LEU B C 1
ATOM 2652 O O . LEU B 1 137 ? 8.617 -13.867 4.57 1 95.88 137 LEU B O 1
ATOM 2656 N N . CYS B 1 138 ? 9.344 -15.508 3.217 1 94.56 138 CYS B N 1
ATOM 2657 C CA . CYS B 1 138 ? 10.031 -16.203 4.297 1 94.56 138 CYS B CA 1
ATOM 2658 C C . CYS B 1 138 ? 11.258 -15.43 4.758 1 94.56 138 CYS B C 1
ATOM 2660 O O . CYS B 1 138 ? 12.109 -15.062 3.947 1 94.56 138 CYS B O 1
ATOM 2662 N N . GLU B 1 139 ? 11.344 -15.359 6.035 1 92 139 GLU B N 1
ATOM 2663 C CA . GLU B 1 139 ? 12.492 -14.641 6.578 1 92 139 GLU B CA 1
ATOM 2664 C C . GLU B 1 139 ? 13.797 -15.344 6.215 1 92 139 GLU B C 1
ATOM 2666 O O . GLU B 1 139 ? 14.789 -14.688 5.875 1 92 139 GLU B O 1
ATOM 2671 N N . SER B 1 140 ? 13.758 -16.594 6.242 1 90.44 140 SER B N 1
ATOM 2672 C CA . SER B 1 140 ? 14.969 -17.375 6.008 1 90.44 140 SER B CA 1
ATOM 2673 C C . SER B 1 140 ? 15.406 -17.297 4.551 1 90.44 140 SER B C 1
ATOM 2675 O O . SER B 1 140 ? 16.562 -17.594 4.227 1 90.44 140 SER B O 1
ATOM 2677 N N . ALA B 1 141 ? 14.562 -16.906 3.662 1 92 141 ALA B N 1
ATOM 2678 C CA . ALA B 1 141 ? 14.875 -16.906 2.236 1 92 141 ALA B CA 1
ATOM 2679 C C . ALA B 1 141 ? 14.805 -15.5 1.657 1 92 141 ALA B C 1
ATOM 2681 O O . ALA B 1 141 ? 14.781 -15.32 0.437 1 92 141 ALA B O 1
ATOM 2682 N N . ARG B 1 142 ? 14.719 -14.578 2.463 1 94.69 142 ARG B N 1
ATOM 2683 C CA . ARG B 1 142 ? 14.5 -13.195 2.047 1 94.69 142 ARG B CA 1
ATOM 2684 C C . ARG B 1 142 ? 15.648 -12.703 1.176 1 94.69 142 ARG B C 1
ATOM 2686 O O . ARG B 1 142 ? 15.43 -11.922 0.241 1 94.69 142 ARG B O 1
ATOM 2693 N N . GLU B 1 143 ? 16.828 -13.156 1.405 1 94.12 143 GLU B N 1
ATOM 2694 C CA . GLU B 1 143 ? 18 -12.68 0.693 1 94.12 143 GLU B CA 1
ATOM 2695 C C . GLU B 1 143 ? 18.016 -13.164 -0.753 1 94.12 143 GLU B C 1
ATOM 2697 O O . GLU B 1 143 ? 18.594 -12.523 -1.629 1 94.12 143 GLU B O 1
ATOM 2702 N N . ASP B 1 144 ? 17.375 -14.227 -1.003 1 95.25 144 ASP B N 1
ATOM 2703 C CA . ASP B 1 144 ? 17.391 -14.82 -2.338 1 95.25 144 ASP B CA 1
ATOM 2704 C C . ASP B 1 144 ? 16.219 -14.305 -3.182 1 95.25 144 ASP B C 1
ATOM 2706 O O . ASP B 1 144 ? 16.172 -14.547 -4.391 1 95.25 144 ASP B O 1
ATOM 2710 N N . ALA B 1 145 ? 15.328 -13.672 -2.529 1 97.69 145 ALA B N 1
ATOM 2711 C CA . ALA B 1 145 ? 14.164 -13.148 -3.25 1 97.69 145 ALA B CA 1
ATOM 2712 C C . ALA B 1 145 ? 14.547 -11.953 -4.113 1 97.69 145 ALA B C 1
ATOM 2714 O O . ALA B 1 145 ? 15.383 -11.133 -3.719 1 97.69 145 ALA B O 1
ATOM 2715 N N . PHE B 1 146 ? 13.914 -11.844 -5.254 1 98.12 146 PHE B N 1
ATOM 2716 C CA . PHE B 1 146 ? 14.102 -10.656 -6.074 1 98.12 146 PHE B CA 1
ATOM 2717 C C . PHE B 1 146 ? 12.883 -10.406 -6.953 1 98.12 146 PHE B C 1
ATOM 2719 O O . PHE B 1 146 ? 12.078 -11.32 -7.188 1 98.12 146 PHE B O 1
ATOM 2726 N N . PHE B 1 147 ? 12.719 -9.25 -7.406 1 98.12 147 PHE B N 1
ATOM 2727 C CA . PHE B 1 147 ? 11.812 -8.781 -8.445 1 98.12 147 PHE B CA 1
ATOM 2728 C C . PHE B 1 147 ? 12.547 -7.914 -9.461 1 98.12 147 PHE B C 1
ATOM 2730 O O . PHE B 1 147 ? 13.172 -6.922 -9.094 1 98.12 147 PHE B O 1
ATOM 2737 N N . GLU B 1 148 ? 12.422 -8.289 -10.719 1 97.25 148 GLU B N 1
ATOM 2738 C CA . GLU B 1 148 ? 13.18 -7.578 -11.75 1 97.25 148 GLU B CA 1
ATOM 2739 C C . GLU B 1 148 ? 12.258 -7.035 -12.836 1 97.25 148 GLU B C 1
ATOM 2741 O O . GLU B 1 148 ? 11.406 -7.762 -13.352 1 97.25 148 GLU B O 1
ATOM 2746 N N . ILE B 1 149 ? 12.414 -5.773 -13.047 1 93.38 149 ILE B N 1
ATOM 2747 C CA . ILE B 1 149 ? 11.812 -5.16 -14.227 1 93.38 149 ILE B CA 1
ATOM 2748 C C . ILE B 1 149 ? 12.875 -4.953 -15.305 1 93.38 149 ILE B C 1
ATOM 2750 O O . ILE B 1 149 ? 13.797 -4.148 -15.125 1 93.38 149 ILE B O 1
ATOM 2754 N N . ASP B 1 150 ? 12.742 -5.617 -16.391 1 90.31 150 ASP B N 1
ATOM 2755 C CA . ASP B 1 150 ? 13.781 -5.582 -17.406 1 90.31 150 ASP B CA 1
ATOM 2756 C C . ASP B 1 150 ? 13.383 -4.691 -18.578 1 90.31 150 ASP B C 1
ATOM 2758 O O . ASP B 1 150 ? 14.234 -4.246 -19.344 1 90.31 150 ASP B O 1
ATOM 2762 N N . ARG B 1 151 ? 12.094 -4.574 -18.781 1 82.81 151 ARG B N 1
ATOM 2763 C CA . ARG B 1 151 ? 11.617 -3.723 -19.859 1 82.81 151 ARG B CA 1
ATOM 2764 C C . ARG B 1 151 ? 10.602 -2.709 -19.359 1 82.81 151 ARG B C 1
ATOM 2766 O O . ARG B 1 151 ? 9.742 -3.041 -18.531 1 82.81 151 ARG B O 1
ATOM 2773 N N . GLN B 1 152 ? 10.859 -1.545 -19.672 1 78.06 152 GLN B N 1
ATOM 2774 C CA . GLN B 1 152 ? 9.93 -0.45 -19.422 1 78.06 152 GLN B CA 1
ATOM 2775 C C . GLN B 1 152 ? 9.758 0.419 -20.656 1 78.06 152 GLN B C 1
ATOM 2777 O O . GLN B 1 152 ? 10.75 0.898 -21.234 1 78.06 152 GLN B O 1
ATOM 2782 N N . LYS B 1 153 ? 8.602 0.338 -21.219 1 64.88 153 LYS B N 1
ATOM 2783 C CA . LYS B 1 153 ? 8.391 1.271 -22.328 1 64.88 153 LYS B CA 1
ATOM 2784 C C . LYS B 1 153 ? 8.07 2.67 -21.812 1 64.88 153 LYS B C 1
ATOM 2786 O O . LYS B 1 153 ? 7.125 2.852 -21.031 1 64.88 153 LYS B O 1
ATOM 2791 N N . ALA B 1 154 ? 8.969 3.477 -22.047 1 56.28 154 ALA B N 1
ATOM 2792 C CA . ALA B 1 154 ? 8.945 4.82 -21.469 1 56.28 154 ALA B CA 1
ATOM 2793 C C . ALA B 1 154 ? 7.629 5.527 -21.781 1 56.28 154 ALA B C 1
ATOM 2795 O O . ALA B 1 154 ? 7.07 6.223 -20.938 1 56.28 154 ALA B O 1
ATOM 2796 N N . ASP B 1 155 ? 7.109 5.254 -23.031 1 57.5 155 ASP B N 1
ATOM 2797 C CA . ASP B 1 155 ? 5.961 6.039 -23.469 1 57.5 155 ASP B CA 1
ATOM 2798 C C . ASP B 1 155 ? 4.66 5.477 -22.891 1 57.5 155 ASP B C 1
ATOM 2800 O O . ASP B 1 155 ? 3.666 6.195 -22.781 1 57.5 155 ASP B O 1
ATOM 2804 N N . GLU B 1 156 ? 4.738 4.184 -22.5 1 55.25 156 GLU B N 1
ATOM 2805 C CA . GLU B 1 156 ? 3.457 3.586 -22.141 1 55.25 156 GLU B CA 1
ATOM 2806 C C . GLU B 1 156 ? 3.484 3.039 -20.703 1 55.25 156 GLU B C 1
ATOM 2808 O O . GLU B 1 156 ? 2.455 2.615 -20.188 1 55.25 156 GLU B O 1
ATOM 2813 N N . GLN B 1 157 ? 4.363 3.238 -19.906 1 60.56 157 GLN B N 1
ATOM 2814 C CA . GLN B 1 157 ? 4.531 2.74 -18.547 1 60.56 157 GLN B CA 1
ATOM 2815 C C . GLN B 1 157 ? 4.238 1.244 -18.469 1 60.56 157 GLN B C 1
ATOM 2817 O O . GLN B 1 157 ? 3.623 0.777 -17.5 1 60.56 157 GLN B O 1
ATOM 2822 N N . ILE B 1 158 ? 4.438 0.516 -19.578 1 72.75 158 ILE B N 1
ATOM 2823 C CA . ILE B 1 158 ? 4.344 -0.94 -19.609 1 72.75 158 ILE B CA 1
ATOM 2824 C C . ILE B 1 158 ? 5.633 -1.551 -19.062 1 72.75 158 ILE B C 1
ATOM 2826 O O . ILE B 1 158 ? 6.73 -1.091 -19.391 1 72.75 158 ILE B O 1
ATOM 2830 N N . ILE B 1 159 ? 5.414 -2.521 -18.203 1 83.38 159 ILE B N 1
ATOM 2831 C CA . ILE B 1 159 ? 6.598 -3.129 -17.609 1 83.38 159 ILE B CA 1
ATOM 2832 C C . ILE B 1 159 ? 6.559 -4.645 -17.812 1 83.38 159 ILE B C 1
ATOM 2834 O O . ILE B 1 159 ? 5.484 -5.227 -17.969 1 83.38 159 ILE B O 1
ATOM 2838 N N . ALA B 1 160 ? 7.785 -5.246 -17.938 1 89.81 160 ALA B N 1
ATOM 2839 C CA . ALA B 1 160 ? 7.965 -6.695 -17.984 1 89.81 160 ALA B CA 1
ATOM 2840 C C . ALA B 1 160 ? 9.188 -7.125 -17.188 1 89.81 160 ALA B C 1
ATOM 2842 O O . ALA B 1 160 ? 10.117 -6.336 -16.984 1 89.81 160 ALA B O 1
ATOM 2843 N N . GLY B 1 161 ? 9.141 -8.336 -16.688 1 94.62 161 GLY B N 1
ATOM 2844 C CA . GLY B 1 161 ? 10.25 -8.859 -15.906 1 94.62 161 GLY B CA 1
ATOM 2845 C C . GLY B 1 161 ? 9.953 -10.203 -15.273 1 94.62 161 GLY B C 1
ATOM 2846 O O . GLY B 1 161 ? 9.195 -11 -15.82 1 94.62 161 GLY B O 1
ATOM 2847 N N . GLY B 1 162 ? 10.695 -10.484 -14.266 1 95.69 162 GLY B N 1
ATOM 2848 C CA . GLY B 1 162 ? 10.562 -11.734 -13.539 1 95.69 162 GLY B CA 1
ATOM 2849 C C . GLY B 1 162 ? 10.867 -11.602 -12.062 1 95.69 162 GLY B C 1
ATOM 2850 O O . GLY B 1 162 ? 11.32 -10.547 -11.609 1 95.69 162 GLY B O 1
ATOM 2851 N N . PHE B 1 163 ? 10.508 -12.695 -11.406 1 97.75 163 PHE B N 1
ATOM 2852 C CA . PHE B 1 163 ? 10.82 -12.656 -9.977 1 97.75 163 PHE B CA 1
ATOM 2853 C C . PHE B 1 163 ? 10.93 -14.07 -9.414 1 97.75 163 PHE B C 1
ATOM 2855 O O . PHE B 1 163 ? 10.617 -15.039 -10.094 1 97.75 163 PHE B O 1
ATOM 2862 N N . ARG B 1 164 ? 11.477 -14.125 -8.242 1 97.94 164 ARG B N 1
ATOM 2863 C CA . ARG B 1 164 ? 11.57 -15.328 -7.414 1 97.94 164 ARG B CA 1
ATOM 2864 C C . ARG B 1 164 ? 11.32 -14.992 -5.949 1 97.94 164 ARG B C 1
ATOM 2866 O O . ARG B 1 164 ? 11.781 -13.961 -5.453 1 97.94 164 ARG B O 1
ATOM 2873 N N . ALA B 1 165 ? 10.633 -15.906 -5.312 1 98 165 ALA B N 1
ATOM 2874 C CA . ALA B 1 165 ? 10.383 -15.734 -3.885 1 98 165 ALA B CA 1
ATOM 2875 C C . ALA B 1 165 ? 10.008 -17.062 -3.223 1 98 165 ALA B C 1
ATOM 2877 O O . ALA B 1 165 ? 9.328 -17.891 -3.828 1 98 165 ALA B O 1
ATOM 2878 N N . GLU B 1 166 ? 10.461 -17.203 -2.076 1 96.81 166 GLU B N 1
ATOM 2879 C CA . GLU B 1 166 ? 9.992 -18.281 -1.202 1 96.81 166 GLU B CA 1
ATOM 2880 C C . GLU B 1 166 ? 9.078 -17.734 -0.11 1 96.81 166 GLU B C 1
ATOM 2882 O O . GLU B 1 166 ? 9.477 -16.875 0.681 1 96.81 166 GLU B O 1
ATOM 2887 N N . LEU B 1 167 ? 7.867 -18.234 -0.112 1 97.19 167 LEU B N 1
ATOM 2888 C CA . LEU B 1 167 ? 6.859 -17.766 0.832 1 97.19 167 LEU B CA 1
ATOM 2889 C C . LEU B 1 167 ? 6.57 -18.828 1.893 1 97.19 167 LEU B C 1
ATOM 2891 O O . LEU B 1 167 ? 6.637 -20.031 1.613 1 97.19 167 LEU B O 1
ATOM 2895 N N . CYS B 1 168 ? 6.266 -18.312 3.057 1 96 168 CYS B N 1
ATOM 2896 C CA . CYS B 1 168 ? 5.852 -19.156 4.172 1 96 168 CYS B CA 1
ATOM 2897 C C . CYS B 1 168 ? 4.387 -18.922 4.523 1 96 168 CYS B C 1
ATOM 2899 O O . CYS B 1 168 ? 3.957 -17.781 4.652 1 96 168 CYS B O 1
ATOM 2901 N N . PHE B 1 169 ? 3.686 -20 4.66 1 94.75 169 PHE B N 1
ATOM 2902 C CA . PHE B 1 169 ? 2.299 -19.859 5.09 1 94.75 169 PHE B CA 1
ATOM 2903 C C . PHE B 1 169 ? 2.229 -19.391 6.539 1 94.75 169 PHE B C 1
ATOM 2905 O O . PHE B 1 169 ? 3.01 -19.844 7.379 1 94.75 169 PHE B O 1
ATOM 2912 N N . ILE B 1 170 ? 1.354 -18.469 6.777 1 89.38 170 ILE B N 1
ATOM 2913 C CA . ILE B 1 170 ? 1.268 -17.797 8.078 1 89.38 170 ILE B CA 1
ATOM 2914 C C . ILE B 1 170 ? 0.818 -18.812 9.141 1 89.38 170 ILE B C 1
ATOM 2916 O O . ILE B 1 170 ? 1.337 -18.812 10.258 1 89.38 170 ILE B O 1
ATOM 2920 N N . HIS B 1 171 ? -0.122 -19.719 8.875 1 85.69 171 HIS B N 1
ATOM 2921 C CA . HIS B 1 171 ? -0.668 -20.625 9.875 1 85.69 171 HIS B CA 1
ATOM 2922 C C . HIS B 1 171 ? -0.079 -22.031 9.734 1 85.69 171 HIS B C 1
ATOM 2924 O O . HIS B 1 171 ? -0.479 -22.953 10.445 1 85.69 171 HIS B O 1
ATOM 2930 N N . ASP B 1 172 ? 0.75 -22.25 8.812 1 81.88 172 ASP B N 1
ATOM 2931 C CA . ASP B 1 172 ? 1.463 -23.516 8.609 1 81.88 172 ASP B CA 1
ATOM 2932 C C . ASP B 1 172 ? 2.885 -23.266 8.109 1 81.88 172 ASP B C 1
ATOM 2934 O O . ASP B 1 172 ? 3.166 -23.406 6.922 1 81.88 172 ASP B O 1
ATOM 2938 N N . THR B 1 173 ? 3.717 -22.969 8.984 1 73.56 173 THR B N 1
ATOM 2939 C CA . THR B 1 173 ? 5.039 -22.469 8.609 1 73.56 173 THR B CA 1
ATOM 2940 C C . THR B 1 173 ? 5.887 -23.594 8.031 1 73.56 173 THR B C 1
ATOM 2942 O O . THR B 1 173 ? 6.918 -23.344 7.402 1 73.56 173 THR B O 1
ATOM 2945 N N . ASP B 1 174 ? 5.43 -24.844 8.18 1 77.5 174 ASP B N 1
ATOM 2946 C CA . ASP B 1 174 ? 6.156 -25.984 7.617 1 77.5 174 ASP B CA 1
ATOM 2947 C C . ASP B 1 174 ? 5.879 -26.125 6.121 1 77.5 174 ASP B C 1
ATOM 2949 O O . ASP B 1 174 ? 6.59 -26.844 5.418 1 77.5 174 ASP B O 1
ATOM 2953 N N . SER B 1 175 ? 4.938 -25.328 5.703 1 84.88 175 SER B N 1
ATOM 2954 C CA . SER B 1 175 ? 4.59 -25.391 4.285 1 84.88 175 SER B CA 1
ATOM 2955 C C . SER B 1 175 ? 5.117 -24.172 3.529 1 84.88 175 SER B C 1
ATOM 2957 O O . SER B 1 175 ? 4.746 -23.047 3.834 1 84.88 175 SER B O 1
ATOM 2959 N N . LEU B 1 176 ? 6.023 -24.578 2.68 1 91.19 176 LEU B N 1
ATOM 2960 C CA . LEU B 1 176 ? 6.66 -23.531 1.884 1 91.19 176 LEU B CA 1
ATOM 2961 C C . LEU B 1 176 ? 5.988 -23.406 0.522 1 91.19 176 LEU B C 1
ATOM 2963 O O . LEU B 1 176 ? 5.504 -24.391 -0.033 1 91.19 176 LEU B O 1
ATOM 2967 N N . PHE B 1 177 ? 5.887 -22.234 0.072 1 95.62 177 PHE B N 1
ATOM 2968 C CA . PHE B 1 177 ? 5.434 -21.906 -1.274 1 95.62 177 PHE B CA 1
ATOM 2969 C C . PHE B 1 177 ? 6.535 -21.219 -2.066 1 95.62 177 PHE B C 1
ATOM 2971 O O . PHE B 1 177 ? 6.688 -20 -1.992 1 95.62 177 PHE B O 1
ATOM 2978 N N . SER B 1 178 ? 7.199 -22 -2.846 1 96.62 178 SER B N 1
ATOM 2979 C CA . SER B 1 178 ? 8.367 -21.5 -3.561 1 96.62 178 SER B CA 1
ATOM 2980 C C . SER B 1 178 ? 8.023 -21.156 -5.008 1 96.62 178 SER B C 1
ATOM 2982 O O . SER B 1 178 ? 7.715 -22.047 -5.805 1 96.62 178 SER B O 1
ATOM 2984 N N . ILE B 1 179 ? 8.141 -19.938 -5.281 1 97.38 179 ILE B N 1
ATOM 2985 C CA . ILE B 1 179 ? 7.848 -19.453 -6.621 1 97.38 179 ILE B CA 1
ATOM 2986 C C . ILE B 1 179 ? 9.141 -19.359 -7.434 1 97.38 179 ILE B C 1
ATOM 2988 O O . ILE B 1 179 ? 10.109 -18.734 -7.008 1 97.38 179 ILE B O 1
ATOM 2992 N N . TYR B 1 180 ? 9.102 -19.984 -8.57 1 95.38 180 TYR B N 1
ATOM 2993 C CA . TYR B 1 180 ? 10.234 -19.859 -9.469 1 95.38 180 TYR B CA 1
ATOM 2994 C C . TYR B 1 180 ? 9.781 -19.781 -10.922 1 95.38 180 TYR B C 1
ATOM 2996 O O . TYR B 1 180 ? 8.594 -19.953 -11.219 1 95.38 180 TYR B O 1
ATOM 3004 N N . ASP B 1 181 ? 10.625 -19.266 -11.875 1 93.69 181 ASP B N 1
ATOM 3005 C CA . ASP B 1 181 ? 10.352 -19.062 -13.297 1 93.69 181 ASP B CA 1
ATOM 3006 C C . ASP B 1 181 ? 9.164 -18.125 -13.492 1 93.69 181 ASP B C 1
ATOM 3008 O O . ASP B 1 181 ? 8.297 -18.391 -14.336 1 93.69 181 ASP B O 1
ATOM 3012 N N . ALA B 1 182 ? 9.117 -17.219 -12.648 1 97.44 182 ALA B N 1
ATOM 3013 C CA . ALA B 1 182 ? 8.023 -16.25 -12.75 1 97.44 182 ALA B CA 1
ATOM 3014 C C . ALA B 1 182 ? 8.305 -15.203 -13.82 1 97.44 182 ALA B C 1
ATOM 3016 O O . ALA B 1 182 ? 9.383 -14.609 -13.844 1 97.44 182 ALA B O 1
ATOM 3017 N N . GLU B 1 183 ? 7.305 -15.016 -14.672 1 94.75 183 GLU B N 1
ATOM 3018 C CA . GLU B 1 183 ? 7.359 -13.984 -15.703 1 94.75 183 GLU B CA 1
ATOM 3019 C C . GLU B 1 183 ? 6.074 -13.164 -15.727 1 94.75 183 GLU B C 1
ATOM 3021 O O . GLU B 1 183 ? 4.977 -13.711 -15.648 1 94.75 183 GLU B O 1
ATOM 3026 N N . PHE B 1 184 ? 6.273 -11.859 -15.773 1 93.12 184 PHE B N 1
ATOM 3027 C CA . PHE B 1 184 ? 5.113 -10.984 -15.922 1 93.12 184 PHE B CA 1
ATOM 3028 C C . PHE B 1 184 ? 5.312 -10.008 -17.078 1 93.12 184 PHE B C 1
ATOM 3030 O O . PHE B 1 184 ? 6.449 -9.672 -17.422 1 93.12 184 PHE B O 1
ATOM 3037 N N . LYS B 1 185 ? 4.16 -9.609 -17.641 1 87.56 185 LYS B N 1
ATOM 3038 C CA . LYS B 1 185 ? 4.16 -8.633 -18.719 1 87.56 185 LYS B CA 1
ATOM 3039 C C . LYS B 1 185 ? 2.887 -7.797 -18.703 1 87.56 185 LYS B C 1
ATOM 3041 O O . LYS B 1 185 ? 1.783 -8.336 -18.594 1 87.56 185 LYS B O 1
ATOM 3046 N N . ASP B 1 186 ? 3.207 -6.445 -18.688 1 81 186 ASP B N 1
ATOM 3047 C CA . ASP B 1 186 ? 2.102 -5.555 -19.031 1 81 186 ASP B CA 1
ATOM 3048 C C . ASP B 1 186 ? 1.793 -5.598 -20.516 1 81 186 ASP B C 1
ATOM 3050 O O . ASP B 1 186 ? 2.705 -5.555 -21.359 1 81 186 ASP B O 1
ATOM 3054 N N . ILE B 1 187 ? 0.599 -6.031 -20.844 1 62.44 187 ILE B N 1
ATOM 3055 C CA . ILE B 1 187 ? 0.302 -6.137 -22.281 1 62.44 187 ILE B CA 1
ATOM 3056 C C . ILE B 1 187 ? -0.193 -4.789 -22.797 1 62.44 187 ILE B C 1
ATOM 3058 O O . ILE B 1 187 ? -0.793 -4.012 -22.047 1 62.44 187 ILE B O 1
ATOM 3062 N N . GLU B 1 188 ? 0.456 -4.414 -23.922 1 54.06 188 GLU B N 1
ATOM 3063 C CA . GLU B 1 188 ? 0.065 -3.242 -24.703 1 54.06 188 GLU B CA 1
ATOM 3064 C C . GLU B 1 188 ? -1.438 -3.23 -24.969 1 54.06 188 GLU B C 1
ATOM 3066 O O . GLU B 1 188 ? -2.025 -4.266 -25.281 1 54.06 188 GLU B O 1
ATOM 3071 N N . TYR B 1 189 ? -2.092 -2.396 -24.203 1 47 189 TYR B N 1
ATOM 3072 C CA . TYR B 1 189 ? -3.484 -2.236 -24.609 1 47 189 TYR B CA 1
ATOM 3073 C C . TYR B 1 189 ? -3.58 -1.759 -26.062 1 47 189 TYR B C 1
ATOM 3075 O O . TYR B 1 189 ? -2.828 -0.874 -26.469 1 47 189 TYR B O 1
#

Nearest PDB structures (foldseek):
  7ahi-assembly1_5K  TM=2.412E-01  e=8.372E-01  Salmonella enterica subsp. enterica serovar Typhimurium str. LT2
  8axl-assembly1_A  TM=2.526E-01  e=4.230E+00  Shigella flexneri
  7ah9-assembly1_5J  TM=2.237E-01  e=1.929E+00  Salmonella enterica subsp. enterica serovar Typhimurium str. LT2
  7ahi-assembly1_5K  TM=2.409E-01  e=1.517E+00  Salmonella enterica subsp. enterica serovar Typhimurium str. LT2
  8axl-assembly1_A  TM=2.543E-01  e=6.842E+00  Shigella flexneri

Solvent-accessible surface area (backbone atoms only — not comparable to full-atom values): 20038 Å² total; per-residue (Å²): 118,69,67,62,55,53,54,55,53,57,56,55,60,66,66,61,66,60,81,68,77,77,81,72,78,82,66,62,38,16,40,36,38,30,34,38,72,97,51,91,57,60,34,42,23,66,33,37,47,76,47,80,59,52,70,43,76,47,74,45,102,33,92,87,52,44,39,42,75,24,40,27,32,39,38,38,31,43,31,40,39,75,90,62,26,43,34,38,43,33,39,32,34,29,31,44,44,86,89,58,67,65,41,78,22,23,58,69,64,37,92,78,54,25,19,36,72,49,43,36,35,40,33,38,40,74,96,34,90,60,41,73,49,46,28,30,60,24,79,91,40,38,82,74,21,37,42,31,30,75,42,64,42,82,93,70,74,34,44,27,34,35,40,36,41,39,23,25,25,74,93,43,69,89,43,71,50,37,41,37,81,26,39,37,34,46,42,88,115,119,68,68,59,55,54,55,55,54,57,56,57,58,66,67,63,66,58,82,67,78,76,80,73,75,81,69,61,44,14,38,36,37,29,34,37,72,96,49,91,59,61,33,42,21,66,32,38,45,77,45,79,60,52,71,44,77,47,76,45,97,36,89,86,52,44,39,42,73,24,40,27,33,39,38,37,31,43,31,39,40,74,89,63,25,43,32,38,43,34,38,33,34,28,31,45,42,86,87,58,66,65,42,78,23,22,58,69,66,37,92,78,52,26,20,37,72,48,43,36,37,41,34,38,40,76,95,35,91,60,39,73,47,46,28,29,60,23,80,92,40,38,81,74,21,36,43,31,31,75,41,64,44,82,91,68,76,34,42,27,35,35,39,35,40,40,23,26,25,75,90,41,68,88,42,72,49,36,40,37,81,26,38,38,36,46,45,84,118